Protein AF-G0ES45-F1 (afdb_monomer)

Mean predicted aligned error: 5.71 Å

Foldseek 3Di:
DQQVVVCVVQVVVPHRDDDDVVVVVQCLDPVNVVVVVVVQVVQFDPPAWFLQAPFLPGGTAQKTWGWDADPVRDTDIDIGGKEFEEALQLADDPVQFDPVAPCSVVLNVLSVVCVVVVLPRALSRHGLSRGRGRHYPYHYFNHHPQQCVCPDVNDTRGPRNVVVVVVVVVVCVVVVD

InterPro domains:
  IPR029058 Alpha/Beta hydrolase fold [G3DSA:3.40.50.1820] (1-176)

Organism: Cupriavidus necator (strain ATCC 43291 / DSM 13513 / CCUG 52238 / LMG 8453 / N-1) (NCBI:txid1042878)

Structure (mmCIF, N/CA/C/O backbone):
data_AF-G0ES45-F1
#
_entry.id   AF-G0ES45-F1
#
loop_
_atom_site.group_PDB
_atom_site.id
_atom_site.type_symbol
_atom_site.label_atom_id
_atom_site.label_alt_id
_atom_site.label_comp_id
_atom_site.label_asym_id
_atom_site.label_entity_id
_atom_site.label_seq_id
_atom_site.pdbx_PDB_ins_code
_atom_site.Cartn_x
_atom_site.Cartn_y
_atom_site.Cartn_z
_atom_site.occupancy
_atom_site.B_iso_or_equiv
_atom_site.auth_seq_id
_atom_site.auth_comp_id
_atom_site.auth_asym_id
_atom_site.auth_atom_id
_atom_site.pdbx_PDB_model_num
ATOM 1 N N . MET A 1 1 ? -13.451 11.865 -22.306 1.00 47.34 1 MET A N 1
ATOM 2 C CA . MET A 1 1 ? -12.156 11.332 -22.802 1.00 47.34 1 MET A CA 1
ATOM 3 C C . MET A 1 1 ? -11.375 10.593 -21.712 1.00 47.34 1 MET A C 1
ATOM 5 O O . MET A 1 1 ? -10.577 9.743 -22.063 1.00 47.34 1 MET A O 1
ATOM 9 N N . LEU A 1 2 ? -11.601 10.857 -20.416 1.00 48.91 2 LEU A N 1
ATOM 10 C CA . LEU A 1 2 ? -10.988 10.082 -19.321 1.00 48.91 2 LEU A CA 1
ATOM 11 C C . LEU A 1 2 ? -11.707 8.746 -19.035 1.00 48.91 2 LEU A C 1
ATOM 13 O O . LEU A 1 2 ? -11.083 7.804 -18.565 1.00 48.91 2 LEU A O 1
ATOM 17 N N . ASP A 1 3 ? -12.984 8.636 -19.398 1.00 54.28 3 ASP A N 1
ATOM 18 C CA . ASP A 1 3 ? -13.828 7.466 -19.102 1.00 54.28 3 ASP A CA 1
ATOM 19 C C . ASP A 1 3 ? -13.640 6.290 -20.080 1.00 54.28 3 ASP A C 1
ATOM 21 O O . ASP A 1 3 ? -14.166 5.198 -19.882 1.00 54.28 3 ASP A O 1
ATOM 25 N N . THR A 1 4 ? -12.880 6.485 -21.162 1.00 54.91 4 THR A N 1
ATOM 26 C CA . THR A 1 4 ? -12.757 5.497 -22.246 1.00 54.91 4 THR A CA 1
ATOM 27 C C . THR A 1 4 ? -11.874 4.303 -21.885 1.00 54.91 4 THR A C 1
ATOM 29 O O . THR A 1 4 ? -12.080 3.225 -22.427 1.00 54.91 4 THR A O 1
ATOM 32 N N . VAL A 1 5 ? -10.909 4.450 -20.969 1.00 57.31 5 VAL A N 1
ATOM 33 C CA . VAL A 1 5 ? -9.980 3.3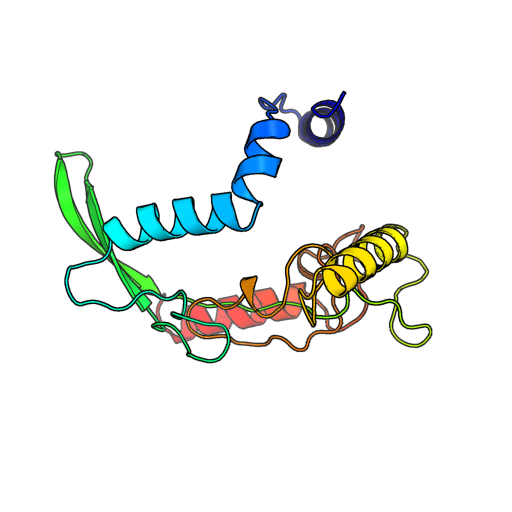56 -20.614 1.00 57.31 5 VAL A CA 1
ATOM 34 C C . VAL A 1 5 ? -10.673 2.279 -19.773 1.00 57.31 5 VAL A C 1
ATOM 36 O O . VAL A 1 5 ? -10.551 1.093 -20.075 1.00 57.31 5 VAL A O 1
ATOM 39 N N . GLY A 1 6 ? -11.456 2.675 -18.764 1.00 52.25 6 GLY A N 1
ATOM 40 C CA . GLY A 1 6 ? -12.237 1.727 -17.964 1.00 52.25 6 GLY A CA 1
ATOM 41 C C . GLY A 1 6 ? -13.364 1.063 -18.760 1.00 52.25 6 GLY A C 1
ATOM 42 O O . GLY A 1 6 ? -13.662 -0.110 -18.543 1.00 52.25 6 GLY A O 1
ATOM 43 N N . TRP A 1 7 ? -13.901 1.758 -19.768 1.00 60.25 7 TRP A N 1
ATOM 44 C CA . TRP A 1 7 ? -14.859 1.196 -20.721 1.00 60.25 7 TRP A CA 1
ATOM 45 C C . TRP A 1 7 ? -14.278 0.026 -21.538 1.00 60.25 7 TRP A C 1
ATOM 47 O O . TRP A 1 7 ? -14.939 -1.002 -21.673 1.00 60.25 7 TRP A O 1
ATOM 57 N N . PHE A 1 8 ? -13.031 0.120 -22.023 1.00 60.12 8 PHE A N 1
ATOM 58 C CA . PHE A 1 8 ? -12.389 -0.984 -22.759 1.00 60.12 8 PHE A CA 1
ATOM 59 C C . PHE A 1 8 ? -12.147 -2.223 -21.885 1.00 60.12 8 PHE A C 1
ATOM 61 O O . PHE A 1 8 ? -12.368 -3.344 -22.344 1.00 60.12 8 PHE A O 1
ATOM 68 N N . ASN A 1 9 ? -11.740 -2.039 -20.625 1.00 57.03 9 ASN A N 1
ATOM 69 C CA . ASN A 1 9 ? -11.575 -3.151 -19.684 1.00 57.03 9 ASN A CA 1
ATOM 70 C C . ASN A 1 9 ? -12.935 -3.791 -19.329 1.00 57.03 9 ASN A C 1
ATOM 72 O O . ASN A 1 9 ? -13.078 -5.014 -19.349 1.00 57.03 9 ASN A O 1
ATOM 76 N N . GLY A 1 10 ? -13.963 -2.967 -19.103 1.00 59.69 10 GLY A N 1
ATOM 77 C CA . GLY A 1 10 ? -15.331 -3.428 -18.862 1.00 59.69 10 GLY A CA 1
ATOM 78 C C . GLY A 1 10 ? -15.895 -4.257 -20.020 1.00 59.69 10 GLY A C 1
ATOM 79 O O . GLY A 1 10 ? -16.392 -5.361 -19.801 1.00 59.69 10 GLY A O 1
ATOM 80 N N . ILE A 1 11 ? -15.744 -3.794 -21.265 1.00 61.44 11 ILE A N 1
ATOM 81 C CA . ILE A 1 11 ? -16.189 -4.541 -22.453 1.00 61.44 11 ILE A CA 1
ATOM 82 C C . ILE A 1 11 ? -15.436 -5.858 -22.622 1.00 61.44 11 ILE A C 1
ATOM 84 O O . ILE A 1 11 ? -16.064 -6.864 -22.948 1.00 61.44 11 ILE A O 1
ATOM 88 N N . GLY A 1 12 ? -14.128 -5.883 -22.348 1.00 62.19 12 GLY A N 1
ATOM 89 C CA . GLY A 1 12 ? -13.347 -7.123 -22.345 1.00 62.19 12 GLY A CA 1
ATOM 90 C C . GLY A 1 12 ? -13.888 -8.180 -21.372 1.00 62.19 12 GLY A C 1
ATOM 91 O O . GLY A 1 12 ? -13.755 -9.372 -21.633 1.00 62.19 12 GLY A O 1
ATOM 92 N N . ASN A 1 13 ? -14.562 -7.746 -20.302 1.00 59.59 13 ASN A N 1
ATOM 93 C CA . ASN A 1 13 ? -15.202 -8.596 -19.295 1.00 59.59 13 ASN A CA 1
ATOM 94 C C . ASN A 1 13 ? -16.741 -8.659 -19.424 1.00 59.59 13 ASN A C 1
ATOM 96 O O . ASN A 1 13 ? -17.418 -9.167 -18.532 1.00 59.59 13 ASN A O 1
ATOM 100 N N . GLY A 1 14 ? -17.313 -8.149 -20.523 1.00 59.94 14 GLY A N 1
ATOM 101 C CA . GLY A 1 14 ? -18.750 -8.212 -20.807 1.00 59.94 14 GLY A CA 1
ATOM 102 C C . GLY A 1 14 ? -19.638 -7.286 -19.965 1.00 59.94 14 GLY A C 1
ATOM 103 O O . GLY A 1 14 ? -20.849 -7.500 -19.919 1.00 59.94 14 GLY A O 1
ATOM 104 N N . GLN A 1 15 ? -19.082 -6.265 -19.303 1.00 68.56 15 GLN A N 1
ATOM 105 C CA . GLN A 1 15 ? -19.841 -5.318 -18.479 1.00 68.56 15 GLN A CA 1
ATOM 106 C C . GLN A 1 15 ? -19.560 -3.860 -18.858 1.00 68.56 15 GLN A C 1
ATOM 108 O O . GLN A 1 15 ? -18.423 -3.401 -18.846 1.00 68.56 15 GLN A O 1
ATOM 113 N N . ALA A 1 16 ? -20.616 -3.095 -19.144 1.00 66.19 16 ALA A N 1
ATOM 114 C CA . ALA A 1 16 ? -20.532 -1.640 -19.216 1.00 66.19 16 ALA A CA 1
ATOM 115 C C . ALA A 1 16 ? -20.713 -1.077 -17.800 1.00 66.19 16 ALA A C 1
ATOM 117 O O . ALA A 1 16 ? -21.828 -1.039 -17.285 1.00 66.19 16 ALA A O 1
ATOM 118 N N . LEU A 1 17 ? -19.606 -0.709 -17.157 1.00 70.44 17 LEU A N 1
ATOM 119 C CA . LEU A 1 17 ? -19.603 -0.131 -15.813 1.00 70.44 17 LEU A CA 1
ATOM 120 C C . LEU A 1 17 ? -19.583 1.393 -15.898 1.00 70.44 17 LEU A C 1
ATOM 122 O O . LEU A 1 17 ? -18.840 1.941 -16.716 1.00 70.44 17 LEU A O 1
ATOM 126 N N . ASP A 1 18 ? -20.329 2.063 -15.021 1.00 78.31 18 ASP A N 1
ATOM 127 C CA . ASP A 1 18 ? -20.255 3.518 -14.873 1.00 78.31 18 ASP A CA 1
ATOM 128 C C . ASP A 1 18 ? -18.810 3.942 -14.580 1.00 78.31 18 ASP A C 1
ATOM 130 O O . ASP A 1 18 ? -18.132 3.371 -13.723 1.00 78.31 18 ASP A O 1
ATOM 134 N N . GLN A 1 19 ? -18.326 4.928 -15.332 1.00 78.75 19 GLN A N 1
ATOM 135 C CA . GLN A 1 19 ? -16.979 5.472 -15.204 1.00 78.75 19 GLN A CA 1
ATOM 136 C C . GLN A 1 19 ? -17.074 6.929 -14.753 1.00 78.75 19 GLN A C 1
ATOM 138 O O . GLN A 1 19 ? -17.717 7.740 -15.415 1.00 78.75 19 GLN A O 1
ATOM 143 N N . ASP A 1 20 ? -16.416 7.249 -13.639 1.00 82.94 20 ASP A N 1
ATOM 144 C CA . ASP A 1 20 ? -16.219 8.622 -13.169 1.00 82.94 20 ASP A CA 1
ATOM 145 C C . ASP A 1 20 ? -14.748 8.815 -12.792 1.00 82.94 20 ASP A C 1
ATOM 147 O O . ASP A 1 20 ? -14.336 8.743 -11.629 1.00 82.94 20 ASP A O 1
ATOM 151 N N . ALA A 1 21 ? -13.926 9.038 -13.817 1.00 78.75 21 ALA A N 1
ATOM 152 C CA . ALA A 1 21 ? -12.492 9.199 -13.630 1.00 78.75 21 ALA A CA 1
ATOM 153 C C . ALA A 1 21 ? -12.138 10.423 -12.765 1.00 78.75 21 ALA A C 1
ATOM 155 O O . ALA A 1 21 ? -11.110 10.423 -12.086 1.00 78.75 21 ALA A O 1
ATOM 156 N N . LEU A 1 22 ? -12.976 11.467 -12.755 1.00 80.25 22 LEU A N 1
ATOM 157 C CA . LEU A 1 22 ? -12.742 12.657 -11.934 1.00 80.25 22 LEU A CA 1
ATOM 158 C C . LEU A 1 22 ? -12.954 12.354 -10.451 1.00 80.25 22 LEU A C 1
ATOM 160 O O . LEU A 1 22 ? -12.135 12.768 -9.625 1.00 80.25 22 LEU A O 1
ATOM 164 N N . ALA A 1 23 ? -14.004 11.605 -10.108 1.00 81.56 23 ALA A N 1
ATOM 165 C CA . ALA A 1 23 ? -14.201 11.126 -8.747 1.00 81.56 23 ALA A CA 1
ATOM 166 C C . ALA A 1 23 ? -13.046 10.217 -8.305 1.00 81.56 23 ALA A C 1
ATOM 168 O O . ALA A 1 23 ? -12.490 10.438 -7.226 1.00 81.56 23 ALA A O 1
ATOM 169 N N . SER A 1 24 ? -12.621 9.269 -9.150 1.00 83.62 24 SER A N 1
ATOM 170 C CA . SER A 1 24 ? -11.482 8.385 -8.861 1.00 83.62 24 SER A CA 1
ATOM 171 C C . SER A 1 24 ? -10.181 9.158 -8.628 1.00 83.62 24 SER A C 1
ATOM 173 O O . SER A 1 24 ? -9.471 8.903 -7.659 1.00 83.62 24 SER A O 1
ATOM 175 N N . LEU A 1 25 ? -9.875 10.159 -9.456 1.00 86.00 25 LEU A N 1
ATOM 176 C CA . LEU A 1 25 ? -8.682 10.985 -9.257 1.00 86.00 25 LEU A CA 1
ATOM 177 C C . LEU A 1 25 ? -8.778 11.832 -7.984 1.00 86.00 25 LEU A C 1
ATOM 179 O O . LEU A 1 25 ? -7.785 11.989 -7.274 1.00 86.00 25 LEU A O 1
ATOM 183 N N . LYS A 1 26 ? -9.967 12.352 -7.655 1.00 89.62 26 LYS A N 1
ATOM 184 C CA . LYS A 1 26 ? -10.176 13.163 -6.449 1.00 89.62 26 LYS A CA 1
ATOM 185 C C . LYS A 1 26 ? -9.901 12.368 -5.173 1.00 89.62 26 LYS A C 1
ATOM 187 O O . LYS A 1 26 ? -9.204 12.883 -4.294 1.00 89.62 26 LYS A O 1
ATOM 192 N N . ILE A 1 27 ? -10.419 11.141 -5.069 1.00 90.38 27 ILE A N 1
ATOM 193 C CA . ILE A 1 27 ? -10.243 10.308 -3.867 1.00 90.38 27 ILE A CA 1
ATOM 194 C C . ILE A 1 27 ? -8.78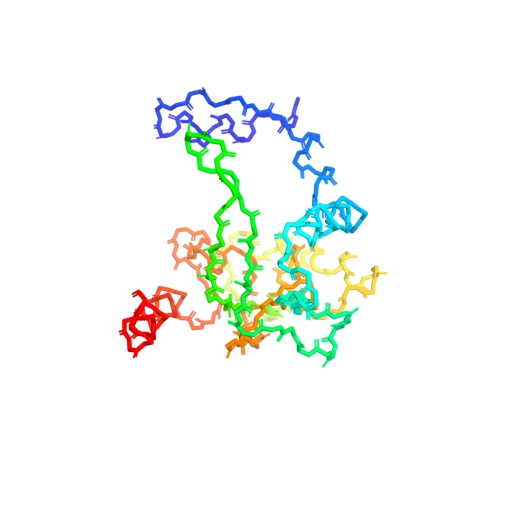6 9.872 -3.663 1.00 90.38 27 ILE A C 1
ATOM 196 O O . ILE A 1 27 ? -8.373 9.689 -2.523 1.00 90.38 27 ILE A O 1
ATOM 200 N N . LEU A 1 28 ? -7.998 9.776 -4.740 1.00 94.06 28 LEU A N 1
ATOM 201 C CA . LEU A 1 28 ? -6.582 9.395 -4.688 1.00 94.06 28 LEU A CA 1
ATOM 202 C C . LEU A 1 28 ? -5.632 10.567 -4.387 1.00 94.06 28 LEU A C 1
ATOM 204 O O . LEU A 1 28 ? -4.447 10.354 -4.144 1.00 94.06 28 LEU A O 1
ATOM 208 N N . THR A 1 29 ? -6.116 11.813 -4.363 1.00 95.19 29 THR A N 1
ATOM 209 C CA . THR A 1 29 ? -5.293 12.934 -3.881 1.00 95.19 29 THR A CA 1
ATOM 210 C C . THR A 1 29 ? -4.992 12.789 -2.388 1.00 95.19 29 THR A C 1
ATOM 212 O O . THR A 1 29 ? -5.821 12.287 -1.634 1.00 95.19 29 THR A O 1
ATOM 215 N N . THR A 1 30 ? -3.866 13.332 -1.909 1.00 94.62 30 THR A N 1
ATOM 216 C CA . THR A 1 30 ? -3.536 13.333 -0.467 1.00 94.62 30 THR A CA 1
ATOM 217 C C . THR A 1 30 ? -4.657 13.927 0.391 1.00 94.62 30 THR A C 1
ATOM 219 O O . THR A 1 30 ? -4.948 13.422 1.472 1.00 94.62 30 THR A O 1
ATOM 222 N N . ARG A 1 31 ? -5.328 14.979 -0.101 1.00 96.00 31 ARG A N 1
ATOM 223 C CA . ARG A 1 31 ? -6.481 15.584 0.580 1.00 96.00 31 ARG A CA 1
ATOM 224 C C . ARG A 1 31 ? -7.684 14.639 0.598 1.00 96.00 31 ARG A C 1
ATOM 226 O O . ARG A 1 31 ? -8.269 14.449 1.657 1.00 96.00 31 ARG A O 1
ATOM 233 N N . GLY A 1 32 ? -8.028 14.042 -0.544 1.00 96.25 32 GLY A N 1
ATOM 234 C CA . GLY A 1 32 ? -9.136 13.090 -0.652 1.00 96.25 32 GLY A CA 1
ATOM 235 C C . GLY A 1 32 ? -8.934 11.859 0.233 1.00 96.25 32 GLY A C 1
ATOM 236 O O . GLY A 1 32 ? -9.838 11.483 0.977 1.00 96.25 32 GLY A O 1
ATOM 237 N N . ALA A 1 33 ? -7.723 11.301 0.242 1.00 96.06 33 ALA A N 1
ATOM 238 C CA . ALA A 1 33 ? -7.354 10.202 1.125 1.00 96.06 33 ALA A CA 1
ATOM 239 C C . ALA A 1 33 ? -7.453 10.604 2.607 1.00 96.06 33 ALA A C 1
ATOM 241 O O . ALA A 1 33 ? -8.015 9.859 3.404 1.00 96.06 33 ALA A O 1
ATOM 242 N N . ALA A 1 34 ? -6.989 11.800 2.991 1.00 95.88 34 ALA A N 1
ATOM 243 C CA . ALA A 1 34 ? -7.118 12.293 4.365 1.00 95.88 34 ALA A CA 1
ATOM 244 C C . ALA A 1 34 ? -8.587 12.463 4.800 1.00 95.88 34 ALA A C 1
ATOM 246 O O . ALA A 1 34 ? -8.951 12.075 5.912 1.00 95.88 34 ALA A O 1
ATOM 247 N N . GLU A 1 35 ? -9.447 12.990 3.923 1.00 96.69 35 GLU A N 1
ATOM 248 C CA . GLU A 1 35 ? -10.891 13.094 4.166 1.00 96.69 35 GLU A CA 1
ATOM 249 C C . GLU A 1 35 ? -11.536 11.709 4.337 1.00 96.69 35 GLU A C 1
ATOM 251 O O . GLU A 1 35 ? -12.333 11.503 5.256 1.00 96.69 35 GLU A O 1
ATOM 256 N N . GLN A 1 36 ? -11.164 10.740 3.496 1.00 95.25 36 GLN A N 1
ATOM 257 C CA . GLN A 1 36 ? -11.639 9.361 3.605 1.00 95.25 36 GLN A CA 1
ATOM 258 C C . GLN A 1 36 ? -11.156 8.697 4.902 1.00 95.25 36 GLN A C 1
ATOM 260 O O . GLN A 1 36 ? -11.946 8.059 5.598 1.00 95.25 36 GLN A O 1
ATOM 265 N N . ASN A 1 37 ? -9.895 8.903 5.280 1.00 95.50 37 ASN A N 1
ATOM 266 C CA . ASN A 1 37 ? -9.327 8.390 6.526 1.00 95.50 37 ASN A CA 1
ATOM 267 C C . ASN A 1 37 ? -10.044 8.967 7.750 1.00 95.50 37 ASN A C 1
ATOM 269 O O . ASN A 1 37 ? -10.320 8.232 8.694 1.00 95.50 37 ASN A O 1
ATOM 273 N N . ALA A 1 38 ? -10.411 10.252 7.733 1.00 95.56 38 ALA A N 1
ATOM 274 C CA . ALA A 1 38 ? -11.202 10.859 8.802 1.00 95.56 38 ALA A CA 1
ATOM 275 C C . ALA A 1 38 ? -12.597 10.218 8.921 1.00 95.56 38 ALA A C 1
ATOM 277 O O . ALA A 1 38 ? -13.037 9.907 10.029 1.00 95.56 38 ALA A O 1
ATOM 278 N N . ARG A 1 39 ? -13.269 9.956 7.789 1.00 94.56 39 ARG A N 1
ATOM 279 C CA . ARG A 1 39 ? -14.568 9.256 7.764 1.00 94.56 39 ARG A CA 1
ATOM 280 C C . ARG A 1 39 ? -14.460 7.837 8.308 1.00 94.56 39 ARG A C 1
ATOM 282 O O . ARG A 1 39 ? -15.289 7.438 9.116 1.00 94.56 39 ARG A O 1
ATOM 289 N N . LEU A 1 40 ? -13.433 7.094 7.897 1.00 93.31 40 LEU A N 1
ATOM 290 C CA . LEU A 1 40 ? -13.179 5.750 8.406 1.00 93.31 40 LEU A CA 1
ATOM 291 C C . LEU A 1 40 ? -12.835 5.792 9.898 1.00 93.31 40 LEU A C 1
ATOM 293 O O . LEU A 1 40 ? -13.374 5.007 10.666 1.00 93.31 40 LEU A O 1
ATOM 297 N N . ASN A 1 41 ? -11.991 6.710 10.360 1.00 94.81 41 ASN A N 1
ATOM 298 C CA . ASN A 1 41 ? -11.651 6.803 11.782 1.00 94.81 41 ASN A CA 1
ATOM 299 C C . ASN A 1 41 ? -12.865 7.142 12.661 1.00 94.81 41 ASN A C 1
ATOM 301 O O . ASN A 1 41 ? -12.929 6.678 13.795 1.00 94.81 41 ASN A O 1
ATOM 305 N N . ALA A 1 42 ? -13.859 7.865 12.137 1.00 94.56 42 ALA A N 1
ATOM 306 C CA . ALA A 1 42 ? -15.115 8.115 12.845 1.00 94.56 42 ALA A CA 1
ATOM 307 C C . ALA A 1 42 ? -15.943 6.840 13.100 1.00 94.56 42 ALA A C 1
ATOM 309 O O . ALA A 1 42 ? -16.829 6.858 13.951 1.00 94.56 42 ALA A O 1
ATOM 310 N N . THR A 1 43 ? -15.663 5.735 12.397 1.00 94.94 43 THR A N 1
ATOM 311 C CA . THR A 1 43 ? -16.314 4.440 12.641 1.00 94.94 43 THR A CA 1
ATOM 312 C C . THR A 1 43 ? -15.561 3.578 13.651 1.00 94.94 43 THR A C 1
ATOM 314 O O . THR A 1 43 ? -16.003 2.464 13.915 1.00 94.94 43 THR A O 1
ATOM 317 N N . LEU A 1 44 ? -14.401 3.998 14.163 1.00 96.62 44 LEU A N 1
ATOM 318 C CA . LEU A 1 44 ? -13.667 3.220 15.163 1.00 96.62 44 LEU A CA 1
ATOM 319 C C . LEU A 1 44 ? -14.425 3.216 16.493 1.00 96.62 44 LEU A C 1
ATOM 321 O O . LEU A 1 44 ? -15.047 4.208 16.873 1.00 96.62 44 LEU A O 1
ATOM 325 N N . VAL A 1 45 ? -14.334 2.111 17.234 1.00 96.50 45 VAL A N 1
ATOM 326 C CA . VAL A 1 45 ? -14.790 2.077 18.627 1.00 96.50 45 VAL A CA 1
ATOM 327 C C . VAL A 1 45 ? -14.042 3.171 19.405 1.00 96.50 45 VAL A C 1
ATOM 329 O O . VAL A 1 45 ? -12.809 3.240 19.308 1.00 96.50 45 VAL A O 1
ATOM 332 N N . PRO A 1 46 ? -14.739 4.024 20.180 1.00 94.50 46 PRO A N 1
ATOM 333 C CA . PRO A 1 46 ? -14.100 5.107 20.918 1.00 94.50 46 PRO A CA 1
ATOM 334 C C . PRO A 1 46 ? -12.930 4.625 21.786 1.00 94.50 46 PRO A C 1
ATOM 336 O O . PRO A 1 46 ? -13.050 3.652 22.527 1.00 94.50 46 PRO A O 1
ATOM 339 N N . GLY A 1 47 ? -11.788 5.309 21.688 1.00 92.81 47 GLY A N 1
ATOM 340 C CA . GLY A 1 47 ? -10.567 4.970 22.429 1.00 92.81 47 GLY A CA 1
ATOM 341 C C . GLY A 1 47 ? -9.687 3.891 21.785 1.00 92.81 47 GLY A C 1
ATOM 342 O O . GLY A 1 47 ? -8.594 3.631 22.288 1.00 92.81 47 GLY A O 1
ATOM 343 N N . THR A 1 48 ? -10.109 3.290 20.668 1.00 94.88 48 THR A N 1
ATOM 344 C CA . THR A 1 48 ? -9.267 2.356 19.903 1.00 94.88 48 THR A CA 1
ATOM 345 C C . THR A 1 48 ? -8.377 3.085 18.895 1.00 94.88 48 THR A C 1
ATOM 347 O O . THR A 1 48 ? -8.648 4.217 18.491 1.00 94.88 48 THR A O 1
ATOM 350 N N . LYS A 1 49 ? -7.261 2.451 18.522 1.00 94.00 49 LYS A N 1
ATOM 351 C CA . LYS A 1 49 ? -6.293 3.001 17.566 1.00 94.00 49 LYS A CA 1
ATOM 352 C C . LYS A 1 49 ? -6.650 2.587 16.137 1.00 94.00 49 LYS A C 1
ATOM 354 O O . LYS A 1 49 ? -7.099 1.466 15.916 1.00 94.00 49 LYS A O 1
ATOM 359 N N . SER A 1 50 ? -6.379 3.475 15.182 1.00 96.50 50 SER A N 1
ATOM 360 C CA . SER A 1 50 ? -6.448 3.173 13.748 1.00 96.50 50 SER A CA 1
ATOM 361 C C . SER A 1 50 ? -5.293 2.263 13.326 1.00 96.50 50 SER A C 1
ATOM 363 O O . SER A 1 50 ? -4.193 2.346 13.882 1.00 96.50 50 SER A O 1
ATOM 365 N N . ALA A 1 51 ? -5.528 1.413 12.330 1.00 97.56 51 ALA A N 1
ATOM 366 C CA . ALA A 1 51 ? -4.480 0.672 11.637 1.00 97.56 51 ALA A CA 1
ATOM 367 C C . ALA A 1 51 ? -3.662 1.572 10.706 1.00 97.56 51 ALA A C 1
ATOM 369 O O . ALA A 1 51 ? -2.521 1.241 10.384 1.00 97.56 51 ALA A O 1
ATOM 370 N N . LEU A 1 52 ? -4.186 2.740 10.333 1.00 96.56 52 LEU A N 1
ATOM 371 C CA . LEU A 1 52 ? -3.365 3.797 9.766 1.00 96.56 52 LEU A CA 1
ATOM 372 C C . LEU A 1 52 ? -2.593 4.486 10.898 1.00 96.56 52 LEU A C 1
ATOM 374 O O . LEU A 1 52 ? -3.187 5.037 11.828 1.00 96.56 52 LEU A O 1
ATOM 378 N N . GLY A 1 53 ? -1.264 4.439 10.821 1.00 95.19 53 GLY A N 1
ATOM 379 C CA . GLY A 1 53 ? -0.397 5.155 11.752 1.00 95.19 53 GLY A CA 1
ATOM 380 C C . GLY A 1 53 ? -0.642 6.671 11.715 1.00 95.19 53 GLY A C 1
ATOM 381 O O . GLY A 1 53 ? -1.073 7.199 10.689 1.00 95.19 53 GLY A O 1
ATOM 382 N N . PRO A 1 54 ? -0.370 7.401 12.811 1.00 93.94 54 PRO A N 1
ATOM 383 C CA . PRO A 1 54 ? -0.506 8.860 12.831 1.00 93.94 54 PRO A CA 1
ATOM 384 C C . PRO A 1 54 ? 0.502 9.564 11.910 1.00 93.94 54 PRO A C 1
ATOM 386 O O . PRO A 1 54 ? 0.302 10.718 11.540 1.00 93.94 54 PRO A O 1
ATOM 389 N N . ASP A 1 55 ? 1.583 8.874 11.551 1.00 94.81 55 ASP A N 1
ATOM 390 C CA . ASP A 1 55 ? 2.628 9.344 10.660 1.00 94.81 55 ASP A CA 1
ATOM 391 C C . ASP A 1 55 ? 3.321 8.151 9.975 1.00 94.81 55 ASP A C 1
ATOM 393 O O . ASP A 1 55 ? 2.974 6.989 10.185 1.00 94.81 55 ASP A O 1
ATOM 397 N N . CYS A 1 56 ? 4.325 8.450 9.153 1.00 95.00 56 CYS A N 1
ATOM 398 C CA . CYS A 1 56 ? 5.056 7.464 8.363 1.00 95.00 56 CYS A CA 1
ATOM 399 C C . CYS A 1 56 ? 5.856 6.435 9.174 1.00 95.00 56 CYS A C 1
ATOM 401 O O . CYS A 1 56 ? 6.161 5.344 8.686 1.00 95.00 56 CYS A O 1
ATOM 403 N N . ASN A 1 57 ? 6.295 6.823 10.365 1.00 95.50 57 ASN A N 1
ATOM 404 C CA . ASN A 1 57 ? 7.273 6.112 11.180 1.00 95.50 57 ASN A CA 1
ATOM 405 C C . ASN A 1 57 ? 6.610 5.391 12.356 1.00 95.50 57 ASN A C 1
ATOM 407 O O . ASN A 1 57 ? 7.165 4.428 12.884 1.00 95.50 57 ASN A O 1
ATOM 411 N N . THR A 1 58 ? 5.414 5.824 12.738 1.00 95.69 58 THR A N 1
ATOM 412 C CA . THR A 1 58 ? 4.632 5.239 13.816 1.00 95.69 58 THR A CA 1
ATOM 413 C C . THR A 1 58 ? 3.698 4.167 13.263 1.00 95.69 58 THR A C 1
ATOM 415 O O . THR A 1 58 ? 2.795 4.451 12.480 1.00 95.69 58 THR A O 1
ATOM 418 N N . ALA A 1 59 ? 3.886 2.919 13.692 1.00 94.75 59 ALA A N 1
ATOM 419 C CA . ALA A 1 59 ? 3.008 1.820 13.304 1.00 94.75 59 ALA A CA 1
ATOM 420 C C . ALA A 1 59 ? 1.563 2.043 13.790 1.00 94.75 59 ALA A C 1
ATOM 422 O O . ALA A 1 59 ? 1.331 2.497 14.915 1.00 94.75 59 ALA A O 1
ATOM 423 N N . GLY A 1 60 ? 0.594 1.686 12.946 1.00 96.25 60 GLY A N 1
ATOM 424 C CA . GLY A 1 60 ? -0.811 1.623 13.335 1.00 96.25 60 GLY A CA 1
ATOM 425 C C . GLY A 1 60 ? -1.153 0.350 14.115 1.00 96.25 60 GLY A C 1
ATOM 426 O O . GLY A 1 60 ? -0.315 -0.522 14.353 1.00 96.25 60 GLY A O 1
ATOM 427 N N . ALA A 1 61 ? -2.410 0.238 14.531 1.00 97.38 61 ALA A N 1
ATOM 428 C CA . ALA A 1 61 ? -2.938 -0.960 15.170 1.00 97.38 61 ALA A CA 1
ATOM 429 C C . ALA A 1 61 ? -2.955 -2.156 14.206 1.00 97.38 61 ALA A C 1
ATOM 431 O O . ALA A 1 61 ? -3.395 -2.041 13.071 1.00 97.38 61 ALA A O 1
ATOM 432 N N . VAL A 1 62 ? -2.554 -3.341 14.671 1.00 97.00 62 VAL A N 1
ATOM 433 C CA . VAL A 1 62 ? -2.600 -4.581 13.864 1.00 97.00 62 VAL A CA 1
ATOM 434 C C . VAL A 1 62 ? -4.024 -5.107 13.628 1.00 97.00 62 VAL A C 1
ATOM 436 O O . VAL A 1 62 ? -4.225 -6.033 12.848 1.00 97.00 62 VAL A O 1
ATOM 439 N N . SER A 1 63 ? -5.010 -4.526 14.306 1.00 96.38 63 SER A N 1
ATOM 440 C CA . SER A 1 63 ? -6.432 -4.786 14.121 1.00 96.38 63 SER A CA 1
ATOM 441 C C . SER A 1 63 ? -7.236 -3.552 14.509 1.00 96.38 63 SER A C 1
ATOM 443 O O . SER A 1 63 ? -6.859 -2.849 15.448 1.00 96.38 63 SER A O 1
ATOM 445 N N . GLU A 1 64 ? -8.373 -3.336 13.865 1.00 96.56 64 GLU A N 1
ATOM 446 C CA . GLU A 1 64 ? -9.296 -2.249 14.180 1.00 96.56 64 GLU A CA 1
ATOM 447 C C . GLU A 1 64 ? -10.619 -2.810 14.681 1.00 96.56 64 GLU A C 1
ATOM 449 O O . GLU A 1 64 ? -11.113 -3.811 14.166 1.00 96.56 64 GLU A O 1
ATOM 454 N N . GLN A 1 65 ? -11.213 -2.139 15.663 1.00 96.12 65 GLN A N 1
ATOM 455 C CA . GLN A 1 65 ? -12.588 -2.397 16.068 1.00 96.12 65 GLN A CA 1
ATOM 456 C C . GLN A 1 65 ? -13.453 -1.277 15.515 1.00 96.12 65 GLN A C 1
ATOM 458 O O . GLN A 1 65 ? -13.247 -0.110 15.849 1.00 96.12 65 GLN A O 1
ATOM 463 N N . ARG A 1 66 ? -14.401 -1.621 14.649 1.00 95.19 66 ARG A N 1
ATOM 464 C CA . ARG A 1 66 ? -15.257 -0.659 13.956 1.00 95.19 66 ARG A CA 1
ATOM 465 C C . ARG A 1 66 ? -16.714 -0.894 14.306 1.00 95.19 66 ARG A C 1
ATOM 467 O O . ARG A 1 66 ? -17.163 -2.032 14.364 1.00 95.19 66 ARG A O 1
ATOM 474 N N . GLN A 1 67 ? -17.440 0.190 14.526 1.00 95.19 67 GLN A N 1
ATOM 475 C CA . GLN A 1 67 ? -18.875 0.183 14.743 1.00 95.19 67 GLN A CA 1
ATOM 476 C C . GLN A 1 67 ? -19.600 0.375 13.410 1.00 95.19 67 GLN A C 1
ATOM 478 O O . GLN A 1 67 ? -19.307 1.309 12.661 1.00 95.19 67 GLN A O 1
ATOM 483 N N . ALA A 1 68 ? -20.557 -0.501 13.125 1.00 92.62 68 ALA A N 1
ATOM 484 C CA . ALA A 1 68 ? -21.446 -0.420 11.971 1.00 92.62 68 ALA A CA 1
ATOM 485 C C . ALA A 1 68 ? -22.890 -0.677 12.412 1.00 92.62 68 ALA A C 1
ATOM 487 O O . ALA A 1 68 ? -23.130 -1.176 13.511 1.00 92.62 68 ALA A O 1
ATOM 488 N N . ARG A 1 69 ? -23.863 -0.316 11.571 1.00 94.00 69 ARG A N 1
ATOM 489 C CA . ARG A 1 69 ? -25.258 -0.717 11.781 1.00 94.00 69 ARG A CA 1
ATOM 490 C C . ARG A 1 69 ? -25.546 -1.978 10.983 1.00 94.00 69 ARG A C 1
ATOM 492 O O . ARG A 1 69 ? -25.228 -2.024 9.798 1.00 94.00 69 ARG A O 1
ATOM 499 N N . ASP A 1 70 ? -26.130 -2.975 11.633 1.00 92.62 70 ASP A N 1
ATOM 500 C CA . ASP A 1 70 ? -26.615 -4.177 10.957 1.00 92.62 70 ASP A CA 1
ATOM 501 C C . ASP A 1 70 ? -27.898 -3.895 10.146 1.00 92.62 70 ASP A C 1
ATOM 503 O O . ASP A 1 70 ? -28.424 -2.777 10.133 1.00 92.62 70 ASP A O 1
ATOM 507 N N . ALA A 1 71 ? -28.428 -4.920 9.473 1.00 94.00 71 ALA A N 1
ATOM 508 C CA . ALA A 1 71 ? -29.664 -4.811 8.693 1.00 94.00 71 ALA A CA 1
ATOM 509 C C . ALA A 1 71 ? -30.902 -4.430 9.535 1.00 94.00 71 ALA A C 1
ATOM 511 O O . ALA A 1 71 ? -31.886 -3.944 8.983 1.00 94.00 71 ALA A O 1
ATOM 512 N N . ALA A 1 72 ? -30.859 -4.630 10.857 1.00 94.88 72 ALA A N 1
ATOM 513 C CA . ALA A 1 72 ? -31.910 -4.248 11.798 1.00 94.88 72 ALA A CA 1
ATOM 514 C C . ALA A 1 72 ? -31.677 -2.853 12.423 1.00 94.88 72 ALA A C 1
ATOM 516 O O . ALA A 1 72 ? -32.499 -2.382 13.208 1.00 94.88 72 ALA A O 1
ATOM 517 N N . GLY A 1 73 ? -30.581 -2.173 12.069 1.00 94.00 73 GLY A N 1
ATOM 518 C CA . GLY A 1 73 ? -30.216 -0.849 12.569 1.00 94.00 73 GLY A CA 1
ATOM 519 C C . GLY A 1 73 ? -29.469 -0.848 13.909 1.00 94.00 73 GLY A C 1
ATOM 520 O O . GLY A 1 73 ? -29.126 0.238 14.401 1.00 94.00 73 GLY A O 1
ATOM 521 N N . ASN A 1 74 ? -29.179 -2.017 14.489 1.00 95.62 74 ASN A N 1
ATOM 522 C CA . ASN A 1 74 ? -28.446 -2.128 15.748 1.00 95.62 74 ASN A CA 1
ATOM 523 C C . ASN A 1 74 ? -26.972 -1.802 15.539 1.00 95.62 74 ASN A C 1
ATOM 525 O O . ASN A 1 74 ? -26.386 -2.146 14.513 1.00 95.62 74 ASN A O 1
ATOM 529 N N . LEU A 1 75 ? -26.360 -1.158 16.533 1.00 93.94 75 LEU A N 1
ATOM 530 C CA . LEU A 1 75 ? -24.928 -0.900 16.511 1.00 93.94 75 LEU A CA 1
ATOM 531 C C . LEU A 1 75 ? -24.175 -2.190 16.855 1.00 93.94 75 LEU A C 1
ATOM 533 O O . LEU A 1 75 ? -24.327 -2.724 17.953 1.00 93.94 75 LEU A O 1
ATOM 537 N N . VAL A 1 76 ? -23.355 -2.661 15.924 1.00 95.62 76 VAL A N 1
ATOM 538 C CA . VAL A 1 76 ? -22.519 -3.854 16.064 1.00 95.62 76 VAL A CA 1
ATOM 539 C C . VAL A 1 76 ? -21.050 -3.481 15.922 1.00 95.62 76 VAL A C 1
ATOM 541 O O . VAL A 1 76 ? -20.698 -2.560 15.183 1.00 95.62 76 VAL A O 1
ATOM 544 N N . THR A 1 77 ? -20.189 -4.195 16.643 1.00 96.31 77 THR A N 1
ATOM 545 C CA . THR A 1 77 ? -18.737 -4.018 16.572 1.00 96.31 77 THR A CA 1
ATOM 546 C C . THR A 1 77 ? -18.122 -5.157 15.773 1.00 96.31 77 THR A C 1
ATOM 548 O O . THR A 1 77 ? -18.331 -6.326 16.092 1.00 96.31 77 THR A O 1
ATOM 551 N N . HIS A 1 78 ? -17.310 -4.811 14.780 1.00 93.69 78 HIS A N 1
ATOM 552 C CA . HIS A 1 78 ? -16.515 -5.744 13.995 1.00 93.69 78 HIS A CA 1
ATOM 553 C C . HIS A 1 78 ? -15.037 -5.545 14.295 1.00 93.69 78 HIS A C 1
ATOM 555 O O . HIS A 1 78 ? -14.540 -4.420 14.262 1.00 93.69 78 HIS A O 1
ATOM 561 N N . THR A 1 79 ? -14.332 -6.641 14.554 1.00 95.00 79 THR A N 1
ATOM 562 C CA . THR A 1 79 ? -12.871 -6.639 14.617 1.00 95.00 79 THR A CA 1
ATOM 563 C C . THR A 1 79 ? -12.335 -7.045 13.254 1.00 95.00 79 THR A C 1
ATOM 565 O O . THR A 1 79 ? -12.679 -8.114 12.756 1.00 95.00 79 THR A O 1
ATOM 568 N N . GLN A 1 80 ? -11.482 -6.214 12.667 1.00 93.94 80 GLN A N 1
ATOM 569 C CA . GLN A 1 80 ? -10.787 -6.508 11.419 1.00 93.94 80 GLN A CA 1
ATOM 570 C C . GLN A 1 80 ? -9.284 -6.542 11.667 1.00 93.94 80 GLN A C 1
ATOM 572 O O . GLN A 1 80 ? -8.723 -5.591 12.210 1.00 93.94 80 GLN A O 1
ATOM 577 N N . ALA A 1 81 ? -8.624 -7.634 11.292 1.00 97.00 81 ALA A N 1
ATOM 578 C CA . ALA A 1 81 ? -7.168 -7.663 11.255 1.00 97.00 81 ALA A CA 1
ATOM 579 C C . ALA A 1 81 ? -6.669 -6.811 10.081 1.00 97.00 81 ALA A C 1
ATOM 581 O O . ALA A 1 81 ? -7.295 -6.778 9.021 1.00 97.00 81 ALA A O 1
ATOM 582 N N . ALA A 1 82 ? -5.552 -6.119 10.280 1.00 97.25 82 ALA A N 1
ATOM 583 C CA . ALA A 1 82 ? -5.003 -5.189 9.309 1.00 97.25 82 ALA A CA 1
ATOM 584 C C . ALA A 1 82 ? -3.581 -5.594 8.918 1.00 97.25 82 ALA A C 1
ATOM 586 O O . ALA A 1 82 ? -2.711 -5.738 9.781 1.00 97.25 82 ALA A O 1
ATOM 587 N N . TYR A 1 83 ? -3.345 -5.755 7.618 1.00 98.06 83 TYR A N 1
ATOM 588 C CA . TYR A 1 83 ? -2.061 -6.130 7.030 1.00 98.06 83 TYR A CA 1
ATOM 589 C C . TYR A 1 83 ? -1.796 -5.266 5.804 1.00 98.06 83 TYR A C 1
ATOM 591 O O . TYR A 1 83 ? -2.725 -4.961 5.058 1.00 98.06 83 TYR A O 1
ATOM 599 N N . SER A 1 84 ? -0.532 -4.937 5.551 1.00 98.38 84 SER A N 1
ATOM 600 C CA . SER A 1 84 ? -0.149 -4.321 4.284 1.00 98.38 84 SER A CA 1
ATOM 601 C C . SER A 1 84 ? 1.225 -4.773 3.811 1.00 98.38 84 SER A C 1
ATOM 603 O O . SER A 1 84 ? 2.062 -5.238 4.590 1.00 98.38 84 SER A O 1
ATOM 605 N N . TRP A 1 85 ? 1.442 -4.662 2.508 1.00 98.44 85 TRP A N 1
ATOM 606 C CA . TRP A 1 85 ? 2.740 -4.761 1.860 1.00 98.44 85 TRP A CA 1
ATOM 607 C C . TRP A 1 85 ? 2.743 -3.857 0.631 1.00 98.44 85 TRP A C 1
ATOM 609 O O . TRP A 1 85 ? 1.682 -3.427 0.186 1.00 98.44 85 TRP A O 1
ATOM 619 N N . THR A 1 86 ? 3.925 -3.541 0.113 1.00 98.12 86 THR A N 1
ATOM 620 C CA . THR A 1 86 ? 4.071 -2.675 -1.062 1.00 98.12 86 THR A CA 1
ATOM 621 C C . THR A 1 86 ? 5.433 -2.865 -1.723 1.00 98.12 86 THR A C 1
ATOM 623 O O . THR A 1 86 ? 6.368 -3.407 -1.113 1.00 98.12 86 THR A O 1
ATOM 626 N N . GLY A 1 87 ? 5.544 -2.371 -2.948 1.00 97.81 87 GLY A N 1
ATOM 627 C CA . GLY A 1 87 ? 6.777 -2.146 -3.670 1.00 97.81 87 GLY A CA 1
ATOM 628 C C . GLY A 1 87 ? 7.386 -0.758 -3.463 1.00 97.81 87 GLY A C 1
ATOM 629 O O . GLY A 1 87 ? 6.756 0.206 -3.037 1.00 97.81 87 GLY A O 1
ATOM 630 N N . GLN A 1 88 ? 8.666 -0.668 -3.806 1.00 97.56 88 GLN A N 1
ATOM 631 C CA . GLN A 1 88 ? 9.419 0.577 -3.973 1.00 97.56 88 GLN A CA 1
ATOM 632 C C . GLN A 1 88 ? 10.222 0.570 -5.288 1.00 97.56 88 GLN A C 1
ATOM 634 O O . GLN A 1 88 ? 11.269 1.209 -5.405 1.00 97.56 88 GLN A O 1
ATOM 639 N N . GLY A 1 89 ? 9.773 -0.232 -6.255 1.00 96.25 89 GLY A N 1
ATOM 640 C CA . GLY A 1 89 ? 10.389 -0.441 -7.564 1.00 96.25 89 GLY A CA 1
ATOM 641 C C . GLY A 1 89 ? 9.813 0.441 -8.667 1.00 96.25 89 GLY A C 1
ATOM 642 O O . GLY A 1 89 ? 9.948 0.093 -9.838 1.00 96.25 89 GLY A O 1
ATOM 643 N N . GLY A 1 90 ? 9.176 1.564 -8.317 1.00 96.25 90 GLY A N 1
ATOM 644 C CA . GLY A 1 90 ? 8.791 2.592 -9.279 1.00 96.25 90 GLY A CA 1
ATOM 645 C C . GLY A 1 90 ? 10.009 3.143 -10.033 1.00 96.25 90 GLY A C 1
ATOM 646 O O . GLY A 1 90 ? 10.034 3.067 -11.262 1.00 96.25 90 GLY A O 1
ATOM 647 N N . PRO A 1 91 ? 11.056 3.651 -9.348 1.00 95.81 91 PRO A N 1
ATOM 648 C CA . PRO A 1 91 ? 12.247 4.184 -10.007 1.00 95.81 91 PRO A CA 1
ATOM 649 C C . PRO A 1 91 ? 12.967 3.149 -10.879 1.00 95.81 91 PRO A C 1
ATOM 651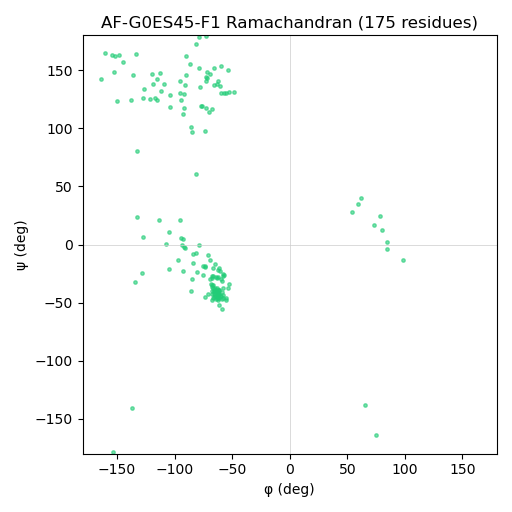 O O . PRO A 1 91 ? 13.290 2.049 -10.424 1.00 95.81 91 PRO A O 1
ATOM 654 N N . PHE A 1 92 ? 13.273 3.536 -12.118 1.00 94.25 92 PHE A N 1
ATOM 655 C CA . PHE A 1 92 ? 13.886 2.665 -13.121 1.00 94.25 92 PHE A CA 1
ATOM 656 C C . PHE A 1 92 ? 15.292 2.188 -12.722 1.00 94.25 92 PHE A C 1
ATOM 658 O O . PHE A 1 92 ? 16.128 2.975 -12.271 1.00 94.25 92 PHE A O 1
ATOM 665 N N . SER A 1 93 ? 15.592 0.912 -12.968 1.00 93.50 93 SER A N 1
ATOM 666 C CA . SER A 1 93 ? 16.924 0.329 -12.795 1.00 93.50 93 SER A CA 1
ATOM 667 C C . SER A 1 93 ? 17.273 -0.595 -13.953 1.00 93.50 93 SER A C 1
ATOM 669 O O . SER A 1 93 ? 16.612 -1.603 -14.165 1.00 93.50 93 SER A O 1
ATOM 671 N N . LEU A 1 94 ? 18.394 -0.343 -14.632 1.00 90.19 94 LEU A N 1
ATOM 672 C CA . LEU A 1 94 ? 18.866 -1.202 -15.728 1.00 90.19 94 LEU A CA 1
ATOM 673 C C . LEU A 1 94 ? 19.097 -2.669 -15.324 1.00 90.19 94 LEU A C 1
ATOM 675 O O . LEU A 1 94 ? 19.062 -3.541 -16.184 1.00 90.19 94 LEU A O 1
ATOM 679 N N . LEU A 1 95 ? 19.363 -2.942 -14.042 1.00 91.31 95 LEU A N 1
ATOM 680 C CA . LEU A 1 95 ? 19.685 -4.285 -13.546 1.00 91.31 95 LEU A CA 1
ATOM 681 C C . LEU A 1 95 ? 18.489 -5.026 -12.942 1.00 91.31 95 LEU A C 1
ATOM 683 O O . LEU A 1 95 ? 18.605 -6.217 -12.668 1.00 91.31 95 LEU A O 1
ATOM 687 N N . ARG A 1 96 ? 17.378 -4.331 -12.678 1.00 92.56 96 ARG A N 1
ATOM 688 C CA . ARG A 1 96 ? 16.214 -4.915 -11.993 1.00 92.56 96 ARG A CA 1
ATOM 689 C C . ARG A 1 96 ? 14.896 -4.695 -12.725 1.00 92.56 96 ARG A C 1
ATOM 691 O O . ARG A 1 96 ? 13.966 -5.464 -12.535 1.00 92.56 96 ARG A O 1
ATOM 698 N N . SER A 1 97 ? 14.799 -3.657 -13.548 1.00 93.75 97 SER A N 1
ATOM 699 C CA . SER A 1 97 ? 13.571 -3.349 -14.263 1.00 93.75 97 SER A CA 1
ATOM 700 C C . SER A 1 97 ? 13.304 -4.327 -15.397 1.00 93.75 97 SER A C 1
ATOM 702 O O . SER A 1 97 ? 14.206 -4.727 -16.134 1.00 93.75 97 SER A O 1
ATOM 704 N N . ASN A 1 98 ? 12.033 -4.682 -15.562 1.00 91.81 98 ASN A N 1
ATOM 705 C CA . ASN A 1 98 ? 11.589 -5.599 -16.594 1.00 91.81 98 ASN A CA 1
ATOM 706 C C . ASN A 1 98 ? 11.356 -4.820 -17.892 1.00 91.81 98 ASN A C 1
ATOM 708 O O . ASN A 1 98 ? 10.308 -4.214 -18.102 1.00 91.81 98 ASN A O 1
ATOM 712 N N . LEU A 1 99 ? 12.364 -4.828 -18.765 1.00 91.56 99 LEU A N 1
ATOM 713 C CA . LEU A 1 99 ? 12.353 -4.070 -20.022 1.00 91.56 99 LEU A CA 1
ATOM 714 C C . LEU A 1 99 ? 11.357 -4.605 -21.060 1.00 91.56 99 LEU A C 1
ATOM 716 O O . LEU A 1 99 ? 11.100 -3.928 -22.054 1.00 91.56 99 LEU A O 1
ATOM 720 N N . LEU A 1 100 ? 10.828 -5.815 -20.856 1.00 93.25 100 LEU A N 1
ATOM 721 C CA . LEU A 1 100 ? 9.809 -6.401 -21.726 1.00 93.25 100 LEU A CA 1
ATOM 722 C C . LEU A 1 100 ? 8.399 -5.938 -21.353 1.00 93.25 100 LEU A C 1
ATOM 724 O O . LEU A 1 100 ? 7.488 -6.090 -22.164 1.00 93.25 100 LEU A O 1
ATOM 728 N N . ASP A 1 101 ? 8.223 -5.369 -20.158 1.00 92.69 101 ASP A N 1
ATOM 729 C CA . ASP A 1 101 ? 6.951 -4.803 -19.739 1.00 92.69 101 ASP A CA 1
ATOM 730 C C . ASP A 1 101 ? 6.889 -3.301 -20.083 1.00 92.69 101 ASP A C 1
ATOM 732 O O . ASP A 1 101 ? 7.617 -2.496 -19.483 1.00 92.69 101 ASP A O 1
ATOM 736 N N . PRO A 1 102 ? 6.019 -2.882 -21.024 1.00 90.44 102 PRO A N 1
ATOM 737 C CA . PRO A 1 102 ? 5.875 -1.476 -21.382 1.00 90.44 102 PRO A CA 1
ATOM 738 C C . PRO A 1 102 ? 5.390 -0.599 -20.217 1.00 90.44 102 PRO A C 1
ATOM 740 O O . PRO A 1 102 ? 5.637 0.612 -20.238 1.00 90.44 102 PRO A O 1
ATOM 743 N N . THR A 1 103 ? 4.734 -1.155 -19.190 1.00 91.75 103 THR A N 1
ATOM 744 C CA . THR A 1 103 ? 4.284 -0.351 -18.045 1.00 91.75 103 THR A CA 1
ATOM 745 C C . THR A 1 103 ? 5.406 0.032 -17.104 1.00 91.75 103 THR A C 1
ATOM 747 O O . THR A 1 103 ? 5.263 1.022 -16.388 1.00 91.75 103 THR A O 1
ATOM 750 N N . THR A 1 104 ? 6.549 -0.652 -17.159 1.00 93.50 104 THR A N 1
ATOM 751 C CA . THR A 1 104 ? 7.732 -0.296 -16.370 1.00 93.50 104 THR A CA 1
ATOM 752 C C . THR A 1 104 ? 8.151 1.152 -16.625 1.00 93.50 104 THR A C 1
ATOM 754 O O . THR A 1 104 ? 8.320 1.929 -15.691 1.00 93.50 104 THR A O 1
ATOM 757 N N . VAL A 1 105 ? 8.234 1.571 -17.894 1.00 93.56 105 VAL A N 1
ATOM 758 C CA . VAL A 1 105 ? 8.618 2.950 -18.253 1.00 93.56 105 VAL A CA 1
ATOM 759 C C . VAL A 1 105 ? 7.572 3.966 -17.787 1.00 93.56 105 VAL A C 1
ATOM 761 O O . VAL A 1 105 ? 7.923 5.046 -17.301 1.00 93.56 105 VAL A O 1
ATOM 764 N N . MET A 1 106 ? 6.288 3.621 -17.914 1.00 94.44 106 MET A N 1
ATOM 765 C CA . MET A 1 106 ? 5.187 4.464 -17.450 1.00 94.44 106 MET A CA 1
ATOM 766 C C . MET A 1 106 ? 5.272 4.689 -15.935 1.00 94.44 106 MET A C 1
ATOM 768 O O . MET A 1 106 ? 5.291 5.840 -15.499 1.00 94.44 106 MET A O 1
ATOM 772 N N . MET A 1 107 ? 5.384 3.610 -15.154 1.00 96.62 107 MET A N 1
ATOM 773 C CA . MET A 1 107 ? 5.459 3.674 -13.693 1.00 96.62 107 MET A CA 1
ATOM 774 C C . MET A 1 107 ? 6.745 4.350 -13.208 1.00 96.62 107 MET A C 1
ATOM 776 O O . MET A 1 107 ? 6.718 5.104 -12.241 1.00 96.62 107 MET A O 1
ATOM 780 N N . SER A 1 108 ? 7.871 4.170 -13.903 1.00 96.44 108 SER A N 1
ATOM 781 C CA . SER A 1 108 ? 9.106 4.890 -13.574 1.00 96.44 108 SER A CA 1
ATOM 782 C C . SER A 1 108 ? 9.029 6.386 -13.847 1.00 96.44 108 SER A C 1
ATOM 784 O O . SER A 1 108 ? 9.592 7.182 -13.094 1.00 96.44 108 SER A O 1
ATOM 786 N N . THR A 1 109 ? 8.313 6.792 -14.894 1.00 96.31 109 THR A N 1
ATOM 787 C CA . THR A 1 109 ? 8.096 8.214 -15.184 1.00 96.31 109 THR A CA 1
ATOM 788 C C . THR A 1 109 ? 7.241 8.861 -14.095 1.00 96.31 109 THR A C 1
ATOM 790 O O . THR A 1 109 ? 7.591 9.928 -13.588 1.00 96.31 109 THR A O 1
ATOM 793 N N . SER A 1 110 ? 6.147 8.210 -13.685 1.00 97.06 110 SER A N 1
ATOM 794 C CA . SER A 1 110 ? 5.303 8.707 -12.595 1.00 97.06 110 SER A CA 1
ATOM 795 C C . SER A 1 110 ? 6.017 8.663 -11.242 1.00 97.06 110 SER A C 1
ATOM 797 O O . SER A 1 110 ? 5.902 9.629 -10.488 1.00 97.06 110 SER A O 1
ATOM 799 N N . ALA A 1 111 ? 6.845 7.647 -10.980 1.00 97.31 111 ALA A N 1
ATOM 800 C CA . ALA A 1 111 ? 7.703 7.583 -9.796 1.00 97.31 111 ALA A CA 1
ATOM 801 C C . ALA A 1 111 ? 8.614 8.812 -9.680 1.00 97.31 111 ALA A C 1
ATOM 803 O O . ALA A 1 111 ? 8.669 9.449 -8.629 1.00 97.31 111 ALA A O 1
ATOM 804 N N . GLY A 1 112 ? 9.262 9.209 -10.782 1.00 96.94 112 GLY A N 1
ATOM 805 C CA . GLY A 1 112 ? 10.092 10.414 -10.814 1.00 96.94 112 GLY A CA 1
ATOM 806 C C . GLY A 1 112 ? 9.300 11.691 -10.512 1.00 96.94 112 GLY A C 1
ATOM 807 O O . GLY A 1 112 ? 9.772 12.557 -9.777 1.00 96.94 112 GLY A O 1
ATOM 808 N N . LEU A 1 113 ? 8.066 11.806 -11.016 1.00 96.69 113 LEU A N 1
ATOM 809 C CA . LEU A 1 113 ? 7.185 12.935 -10.690 1.00 96.69 113 LEU A CA 1
ATOM 810 C C . LEU A 1 113 ? 6.790 12.952 -9.208 1.00 96.69 113 LEU A C 1
ATOM 812 O O . LEU A 1 113 ? 6.736 14.025 -8.605 1.00 96.69 113 LEU A O 1
ATOM 816 N N . MET A 1 114 ? 6.526 11.788 -8.617 1.00 97.25 114 MET A N 1
ATOM 817 C CA . MET A 1 114 ? 6.223 11.655 -7.192 1.00 97.25 114 MET A CA 1
ATOM 818 C C . MET A 1 114 ? 7.424 12.030 -6.320 1.00 97.25 114 MET A C 1
ATOM 820 O O . MET A 1 114 ? 7.268 12.773 -5.348 1.00 97.25 114 MET A O 1
ATOM 824 N N . ASP A 1 115 ? 8.627 11.600 -6.697 1.00 95.19 115 ASP A N 1
ATOM 825 C CA . ASP A 1 115 ? 9.866 11.952 -5.999 1.00 95.19 115 ASP A CA 1
ATOM 826 C C . ASP A 1 115 ? 10.130 13.461 -6.031 1.00 95.19 115 ASP A C 1
ATOM 828 O O . ASP A 1 115 ? 10.439 14.054 -4.997 1.00 95.19 115 ASP A O 1
ATOM 832 N N . LEU A 1 116 ? 9.897 14.124 -7.171 1.00 96.62 116 LEU A N 1
ATOM 833 C CA . LEU A 1 116 ? 9.970 15.590 -7.278 1.00 96.62 116 LEU A CA 1
ATOM 834 C C . LEU A 1 116 ? 8.967 16.314 -6.363 1.00 96.62 116 LEU A C 1
ATOM 836 O O . LEU A 1 116 ? 9.164 17.482 -6.025 1.00 96.62 116 LEU A O 1
ATOM 840 N N . LYS A 1 117 ? 7.883 15.642 -5.962 1.00 95.38 117 LYS A N 1
ATOM 841 C CA . LYS A 1 117 ? 6.898 16.136 -4.988 1.00 95.38 117 LYS A CA 1
ATOM 842 C C . LYS A 1 117 ? 7.198 1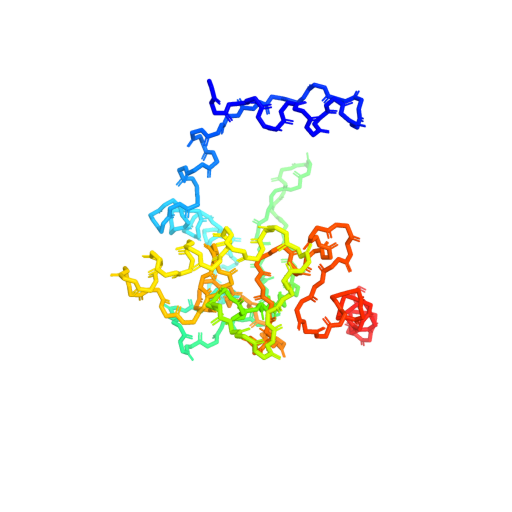5.697 -3.551 1.00 95.38 117 LYS A C 1
ATOM 844 O O . LYS A 1 117 ? 6.409 16.003 -2.661 1.00 95.38 117 LYS A O 1
ATOM 849 N N . GLY A 1 118 ? 8.325 15.027 -3.312 1.00 95.62 118 GLY A N 1
ATOM 850 C CA . GLY A 1 118 ? 8.762 14.600 -1.985 1.00 95.62 118 GLY A CA 1
ATOM 851 C C . GLY A 1 118 ? 8.053 13.351 -1.462 1.00 95.62 118 GLY A C 1
ATOM 852 O O . GLY A 1 118 ? 7.978 13.170 -0.250 1.00 95.62 118 GLY A O 1
ATOM 853 N N . ALA A 1 119 ? 7.518 12.499 -2.342 1.00 95.44 119 ALA A N 1
ATOM 854 C CA . ALA A 1 119 ? 6.824 11.277 -1.933 1.00 95.44 119 ALA A CA 1
ATOM 855 C C . ALA A 1 119 ? 7.752 10.235 -1.272 1.00 95.44 119 ALA A C 1
ATOM 857 O O . ALA A 1 119 ? 7.287 9.450 -0.442 1.00 95.44 119 ALA A O 1
ATOM 858 N N . GLY A 1 120 ? 9.046 10.242 -1.619 1.00 96.31 120 GLY A N 1
ATOM 859 C CA . GLY A 1 120 ? 10.017 9.234 -1.190 1.00 96.31 120 GLY A CA 1
ATOM 860 C C . GLY A 1 120 ? 9.849 7.905 -1.941 1.00 96.31 120 GLY A C 1
ATOM 861 O O . GLY A 1 120 ? 9.161 7.871 -2.962 1.00 96.31 120 GLY A O 1
ATOM 862 N N . PRO A 1 121 ? 10.438 6.798 -1.437 1.00 98.00 121 PRO A N 1
ATOM 863 C CA . PRO A 1 121 ? 10.333 5.481 -2.069 1.00 98.00 121 PRO A CA 1
ATOM 864 C C . PRO A 1 121 ? 8.886 5.135 -2.430 1.00 98.00 121 PRO A C 1
ATOM 866 O O . PRO A 1 121 ? 7.983 5.314 -1.607 1.00 98.00 121 PRO A O 1
ATOM 869 N N . ASN A 1 122 ? 8.659 4.682 -3.662 1.00 98.38 122 ASN A N 1
ATOM 870 C CA . ASN A 1 122 ? 7.324 4.510 -4.227 1.00 98.38 122 ASN A CA 1
ATOM 871 C C . ASN A 1 122 ? 7.300 3.445 -5.336 1.00 98.38 122 ASN A C 1
ATOM 873 O O . ASN A 1 122 ? 8.341 3.068 -5.881 1.00 98.38 122 ASN A O 1
ATOM 877 N N . ASP A 1 123 ? 6.102 2.975 -5.664 1.00 98.06 123 ASP A N 1
ATOM 878 C CA . ASP A 1 123 ? 5.834 1.979 -6.708 1.00 98.06 123 ASP A CA 1
ATOM 879 C C . ASP A 1 123 ? 5.463 2.617 -8.071 1.00 98.06 123 ASP A C 1
ATOM 881 O O . ASP A 1 123 ? 5.115 1.923 -9.024 1.00 98.06 123 ASP A O 1
ATOM 885 N N . GLY A 1 124 ? 5.543 3.946 -8.185 1.00 97.25 124 GLY A N 1
ATOM 886 C CA . GLY A 1 124 ? 5.101 4.713 -9.349 1.00 97.25 124 GLY A CA 1
ATOM 887 C C . GLY A 1 124 ? 3.711 5.339 -9.224 1.00 97.25 124 GLY A C 1
ATOM 888 O O . GLY A 1 124 ? 3.404 6.233 -10.011 1.00 97.25 124 GLY A O 1
ATOM 889 N N . LEU A 1 125 ? 2.885 4.955 -8.248 1.00 96.62 125 LEU A N 1
ATOM 890 C CA . LEU A 1 125 ? 1.582 5.587 -7.984 1.00 96.62 125 LEU A CA 1
ATOM 891 C C . LEU A 1 125 ? 1.331 5.864 -6.498 1.00 96.62 125 LEU A C 1
ATOM 893 O O . LEU A 1 125 ? 0.697 6.863 -6.151 1.00 96.62 125 LEU A O 1
ATOM 897 N N . VAL A 1 126 ? 1.853 5.018 -5.615 1.00 97.81 126 VAL A N 1
ATOM 898 C CA . VAL A 1 126 ? 1.701 5.087 -4.165 1.00 97.81 126 VAL A CA 1
ATOM 899 C C . VAL A 1 126 ? 3.083 5.069 -3.516 1.00 97.81 126 VAL A C 1
ATOM 901 O O . VAL A 1 126 ? 3.974 4.303 -3.882 1.00 97.81 126 VAL A O 1
ATOM 904 N N . SER A 1 127 ? 3.302 5.960 -2.547 1.00 98.25 127 SER A N 1
ATOM 905 C CA . SER A 1 127 ? 4.542 5.936 -1.774 1.00 98.25 127 SER A CA 1
ATOM 906 C C . SER A 1 127 ? 4.503 4.846 -0.713 1.00 98.25 127 SER A C 1
ATOM 908 O O . SER A 1 127 ? 3.451 4.560 -0.139 1.00 98.25 127 SER A O 1
ATOM 910 N N . VAL A 1 128 ? 5.678 4.329 -0.352 1.00 98.25 128 VAL A N 1
ATOM 911 C CA . VAL A 1 128 ? 5.851 3.389 0.764 1.00 98.25 128 VAL A CA 1
ATOM 912 C C . VAL A 1 128 ? 5.244 3.938 2.050 1.00 98.25 128 VAL A C 1
ATOM 914 O O . VAL A 1 128 ? 4.737 3.191 2.876 1.00 98.25 128 VAL A O 1
ATOM 917 N N . CYS A 1 129 ? 5.294 5.253 2.241 1.00 97.50 129 CYS A N 1
ATOM 918 C CA . CYS A 1 129 ? 4.667 5.887 3.386 1.00 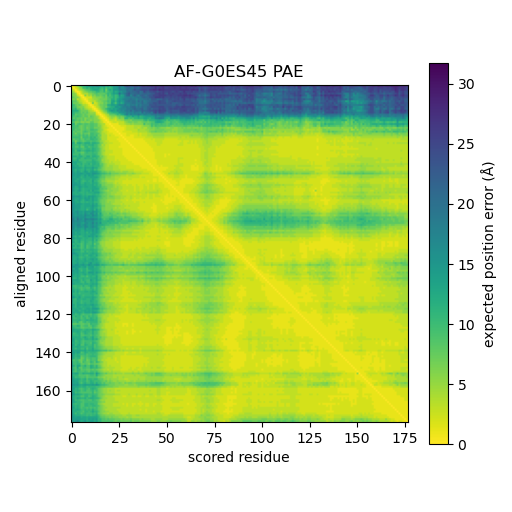97.50 129 CYS A CA 1
ATOM 919 C C . CYS A 1 129 ? 3.140 5.732 3.378 1.00 97.50 129 CYS A C 1
ATOM 921 O O . CYS A 1 129 ? 2.542 5.369 4.389 1.00 97.50 129 CYS A O 1
ATOM 923 N N . SER A 1 130 ? 2.523 5.998 2.225 1.00 97.50 130 SER A N 1
ATOM 924 C CA . SER A 1 130 ? 1.072 6.006 2.057 1.00 97.50 130 SER A CA 1
ATOM 925 C C . SER A 1 130 ? 0.451 4.606 2.052 1.00 97.50 130 SER A C 1
ATOM 927 O O . SER A 1 130 ? -0.755 4.501 2.254 1.00 97.50 130 SER A O 1
ATOM 929 N N . SER A 1 131 ? 1.232 3.545 1.826 1.00 97.81 131 SER A N 1
ATOM 930 C CA . SER A 1 131 ? 0.755 2.151 1.804 1.00 97.81 131 SER A CA 1
ATOM 931 C C . SER A 1 131 ? 0.841 1.428 3.159 1.00 97.81 131 SER A C 1
ATOM 933 O O . SER A 1 131 ? 0.421 0.273 3.288 1.00 97.81 131 SER A O 1
ATOM 935 N N . LYS A 1 132 ? 1.369 2.075 4.208 1.00 97.94 132 LYS A N 1
ATOM 936 C CA . LYS A 1 132 ? 1.445 1.483 5.553 1.00 97.94 132 LYS A CA 1
ATOM 937 C C . LYS A 1 132 ? 0.068 1.425 6.206 1.00 97.94 132 LYS A C 1
ATOM 939 O O . LYS A 1 132 ? -0.523 2.455 6.523 1.00 97.94 132 LYS A O 1
ATOM 944 N N . TRP A 1 133 ? -0.398 0.212 6.486 1.00 97.75 133 TRP A N 1
ATOM 945 C CA . TRP A 1 133 ? -1.644 -0.026 7.201 1.00 97.75 133 TRP A CA 1
ATOM 946 C C . TRP A 1 133 ? -1.563 -1.333 7.997 1.00 97.75 133 TRP A C 1
ATOM 948 O O . TRP A 1 133 ? -1.270 -2.401 7.464 1.00 97.75 133 TRP A O 1
ATOM 958 N N . GLY A 1 134 ? -1.797 -1.248 9.302 1.00 97.31 134 GLY A N 1
ATOM 959 C CA . GLY A 1 134 ? -1.761 -2.382 10.215 1.00 97.31 134 GLY A CA 1
ATOM 960 C C . GLY A 1 134 ? -0.384 -3.022 10.368 1.00 97.31 134 GLY A C 1
ATOM 961 O O . GLY A 1 134 ? 0.635 -2.338 10.502 1.00 97.31 134 GLY A O 1
ATOM 962 N N . ARG A 1 135 ? -0.345 -4.360 10.387 1.00 97.69 135 ARG A N 1
ATOM 963 C CA . ARG A 1 135 ? 0.899 -5.133 10.394 1.00 97.69 135 ARG A CA 1
ATOM 964 C C . ARG A 1 135 ? 1.537 -5.074 9.005 1.00 97.69 135 ARG A C 1
ATOM 966 O O . ARG A 1 135 ? 1.191 -5.851 8.116 1.00 97.69 135 ARG A O 1
ATOM 973 N N . VAL A 1 136 ? 2.506 -4.179 8.851 1.00 97.94 136 VAL A N 1
ATOM 974 C CA . VAL A 1 136 ? 3.305 -4.034 7.629 1.00 97.94 136 VAL A CA 1
ATOM 975 C C . VAL A 1 136 ? 4.230 -5.244 7.471 1.00 97.94 136 VAL A C 1
ATOM 977 O O . VAL A 1 136 ? 5.127 -5.460 8.284 1.00 97.94 136 VAL A O 1
ATOM 980 N N . LEU A 1 137 ? 3.994 -6.050 6.438 1.00 97.88 137 LEU A N 1
ATOM 981 C CA . LEU A 1 137 ? 4.703 -7.305 6.182 1.00 97.88 137 LEU A CA 1
ATOM 982 C C . LEU A 1 137 ? 6.002 -7.089 5.402 1.00 97.88 137 LEU A C 1
ATOM 984 O O . LEU A 1 137 ? 7.003 -7.742 5.687 1.00 97.88 137 LEU A O 1
ATOM 988 N N . ALA A 1 138 ? 5.975 -6.190 4.420 1.00 97.81 138 ALA A N 1
ATOM 989 C CA . ALA A 1 138 ? 7.126 -5.834 3.600 1.00 97.81 138 ALA A CA 1
ATOM 990 C C . ALA A 1 138 ? 6.872 -4.516 2.861 1.00 97.81 138 ALA A C 1
ATOM 992 O O . ALA A 1 138 ? 5.770 -4.267 2.387 1.00 97.81 138 ALA A O 1
ATOM 993 N N . THR A 1 139 ? 7.906 -3.691 2.725 1.00 97.62 139 THR A N 1
ATOM 994 C CA . THR A 1 139 ? 7.868 -2.444 1.933 1.00 97.62 139 THR A CA 1
ATOM 995 C C . THR A 1 139 ? 9.011 -2.358 0.923 1.00 97.62 139 THR A C 1
ATOM 997 O O . THR A 1 139 ? 9.271 -1.303 0.357 1.00 97.62 139 THR A O 1
ATOM 1000 N N . GLY A 1 140 ? 9.786 -3.438 0.803 1.00 96.25 140 GLY A N 1
ATOM 1001 C CA . GLY A 1 140 ? 11.083 -3.442 0.133 1.00 96.25 140 GLY A CA 1
ATOM 1002 C C . GLY A 1 140 ? 11.098 -4.155 -1.211 1.00 96.25 140 GLY A C 1
ATOM 1003 O O . GLY A 1 140 ? 12.169 -4.212 -1.812 1.00 96.25 140 GLY A O 1
ATOM 1004 N N . TYR A 1 141 ? 9.965 -4.703 -1.665 1.00 97.56 141 TYR A N 1
ATOM 1005 C CA . TYR A 1 141 ? 9.896 -5.375 -2.960 1.00 97.56 141 TYR A CA 1
ATOM 1006 C C . TYR A 1 141 ? 10.259 -4.389 -4.063 1.00 97.56 141 TYR A C 1
ATOM 1008 O O . TYR A 1 141 ? 9.804 -3.243 -4.065 1.00 97.56 141 TYR A O 1
ATOM 1016 N N . TYR A 1 142 ? 11.075 -4.816 -5.016 1.00 97.69 142 TYR A N 1
ATOM 1017 C CA . TYR A 1 142 ? 11.366 -4.022 -6.197 1.00 97.69 142 TYR A CA 1
ATOM 1018 C C . TYR A 1 142 ? 10.237 -4.183 -7.223 1.00 97.69 142 TYR A C 1
ATOM 1020 O O . TYR A 1 142 ? 10.437 -4.654 -8.332 1.00 97.69 142 TYR A O 1
ATOM 1028 N N . TRP A 1 143 ? 9.030 -3.798 -6.814 1.00 98.00 143 TRP A N 1
ATOM 1029 C CA . TRP A 1 143 ? 7.820 -3.791 -7.626 1.00 98.00 143 TRP A CA 1
ATOM 1030 C C . TRP A 1 143 ? 7.396 -2.368 -7.960 1.00 98.00 143 TRP A C 1
ATOM 1032 O O . TRP A 1 143 ? 7.430 -1.489 -7.094 1.00 98.00 143 TRP A O 1
ATOM 1042 N N . ASN A 1 144 ? 6.978 -2.155 -9.203 1.00 97.56 144 ASN A N 1
ATOM 1043 C CA . ASN A 1 144 ? 6.094 -1.048 -9.536 1.00 97.56 144 ASN A 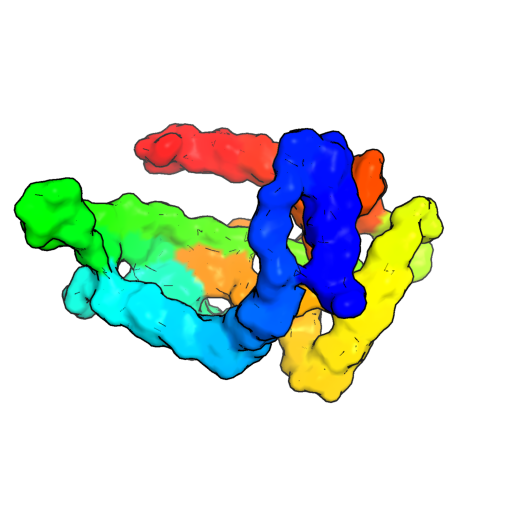CA 1
ATOM 1044 C C . ASN A 1 144 ? 4.635 -1.435 -9.217 1.00 97.56 144 ASN A C 1
ATOM 1046 O O . ASN A 1 144 ? 4.349 -2.592 -8.915 1.00 97.56 144 ASN A O 1
ATOM 1050 N N . HIS A 1 145 ? 3.710 -0.483 -9.310 1.00 98.00 145 HIS A N 1
ATOM 1051 C CA . HIS A 1 145 ? 2.323 -0.664 -8.880 1.00 98.00 145 HIS A CA 1
ATOM 1052 C C . HIS A 1 145 ? 1.587 -1.817 -9.585 1.00 98.00 145 HIS A C 1
ATOM 1054 O O . HIS A 1 145 ? 0.708 -2.451 -9.007 1.00 98.00 145 HIS A O 1
ATOM 1060 N N . LEU A 1 146 ? 1.929 -2.103 -10.845 1.00 97.44 146 LEU A N 1
ATOM 1061 C CA . LEU A 1 146 ? 1.284 -3.164 -11.620 1.00 97.44 146 LEU A CA 1
ATOM 1062 C C . LEU A 1 146 ? 1.909 -4.535 -11.354 1.00 97.44 146 LEU A C 1
ATOM 1064 O O . LEU A 1 146 ? 1.182 -5.533 -11.336 1.00 97.44 146 LEU A O 1
ATOM 1068 N N . ASP A 1 147 ? 3.203 -4.580 -11.026 1.00 97.62 147 ASP A N 1
ATOM 1069 C CA . ASP A 1 147 ? 3.860 -5.818 -10.607 1.00 97.62 147 ASP A CA 1
ATOM 1070 C C . ASP A 1 147 ? 3.153 -6.415 -9.376 1.00 97.62 147 ASP A C 1
ATOM 1072 O O . ASP A 1 147 ? 2.981 -7.629 -9.298 1.00 97.62 147 ASP A O 1
ATOM 1076 N N . GLU A 1 148 ? 2.676 -5.579 -8.439 1.00 97.69 148 GLU A N 1
ATOM 1077 C CA . GLU A 1 148 ? 1.998 -6.018 -7.203 1.00 97.69 148 GLU A CA 1
ATOM 1078 C C . GLU A 1 148 ? 0.763 -6.897 -7.472 1.00 97.69 148 GLU A C 1
ATOM 1080 O O . GLU A 1 148 ? 0.394 -7.741 -6.650 1.00 97.69 148 GLU A O 1
ATOM 1085 N N . VAL A 1 149 ? 0.144 -6.727 -8.644 1.00 96.81 149 VAL A N 1
ATOM 1086 C CA . VAL A 1 149 ? -1.035 -7.470 -9.105 1.00 96.81 149 VAL A CA 1
ATOM 1087 C C . VAL A 1 149 ? -0.731 -8.373 -10.306 1.00 96.81 149 VAL A C 1
ATOM 1089 O O . VAL A 1 149 ? -1.648 -8.791 -11.016 1.00 96.81 149 VAL A O 1
ATOM 1092 N N . ASN A 1 150 ? 0.544 -8.723 -10.514 1.00 97.12 150 ASN A N 1
ATOM 1093 C CA . ASN A 1 150 ? 1.009 -9.594 -11.598 1.00 97.12 150 ASN A CA 1
ATOM 1094 C C . ASN A 1 150 ? 0.677 -9.044 -13.003 1.00 97.12 150 ASN A C 1
ATOM 1096 O O . ASN A 1 150 ? 0.350 -9.805 -13.922 1.00 97.12 150 ASN A O 1
ATOM 1100 N N . GLN A 1 151 ? 0.714 -7.720 -13.157 1.00 93.50 151 GLN A N 1
ATOM 1101 C CA . GLN A 1 151 ? 0.507 -7.016 -14.417 1.00 93.50 151 GLN A CA 1
ATOM 1102 C C . GLN A 1 151 ? 1.805 -6.322 -14.880 1.00 93.50 151 GLN A C 1
ATOM 1104 O O . GLN A 1 151 ? 2.561 -5.853 -14.044 1.00 93.50 151 GLN A O 1
ATOM 1109 N N . MET A 1 152 ? 2.045 -6.202 -16.190 1.00 91.75 152 MET A N 1
ATOM 1110 C CA . MET A 1 152 ? 1.153 -6.672 -17.263 1.00 91.75 152 MET A CA 1
ATOM 1111 C C . MET A 1 152 ? 1.443 -8.103 -17.714 1.00 91.75 152 MET A C 1
ATOM 1113 O O . MET A 1 152 ? 2.586 -8.501 -17.913 1.00 91.75 152 MET A O 1
ATOM 1117 N N . ALA A 1 153 ? 0.381 -8.892 -17.912 1.00 91.94 153 ALA A N 1
ATOM 1118 C CA . ALA A 1 153 ? 0.462 -10.261 -18.445 1.00 91.94 153 ALA A CA 1
ATOM 1119 C C . ALA A 1 153 ? 1.429 -11.204 -17.685 1.00 91.94 153 ALA A C 1
ATOM 1121 O O . ALA A 1 153 ? 1.948 -12.163 -18.257 1.00 91.94 153 ALA A O 1
ATOM 1122 N N . GLY A 1 154 ? 1.652 -10.962 -16.390 1.00 93.94 154 GLY A N 1
ATOM 1123 C CA . GLY A 1 154 ? 2.559 -11.751 -15.557 1.00 93.94 154 GLY A CA 1
ATOM 1124 C C . GLY A 1 154 ? 4.041 -11.416 -15.704 1.00 93.94 154 GLY A C 1
ATOM 1125 O O . GLY A 1 154 ? 4.874 -12.175 -15.213 1.00 93.94 154 GLY A O 1
ATOM 1126 N N . LEU A 1 155 ? 4.376 -10.307 -16.361 1.00 95.31 155 LEU A N 1
ATOM 1127 C CA . LEU A 1 155 ? 5.696 -9.704 -16.257 1.00 95.31 155 LEU A CA 1
ATOM 1128 C C . LEU A 1 155 ? 5.776 -8.932 -14.936 1.00 95.31 155 LEU A C 1
ATOM 1130 O O . LEU A 1 155 ? 4.828 -8.264 -14.544 1.00 95.31 155 LEU A O 1
ATOM 1134 N N . TYR A 1 156 ? 6.889 -9.086 -14.228 1.00 94.94 156 TYR A N 1
ATOM 1135 C CA . TYR A 1 156 ? 7.174 -8.377 -12.983 1.00 94.94 156 TYR A CA 1
ATOM 1136 C C . TYR A 1 156 ? 8.690 -8.220 -12.812 1.00 94.94 156 TYR A C 1
ATOM 1138 O O . TYR A 1 156 ? 9.470 -8.897 -13.491 1.00 94.94 156 TYR A O 1
ATOM 1146 N N . GLN A 1 157 ? 9.111 -7.295 -11.948 1.00 93.12 157 GLN A N 1
ATOM 1147 C CA . GLN A 1 157 ? 10.521 -6.911 -11.783 1.00 93.12 157 GLN A C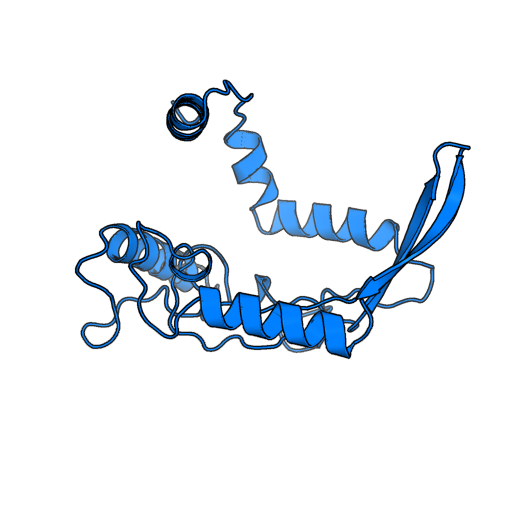A 1
ATOM 1148 C C . GLN A 1 157 ? 11.280 -7.691 -10.686 1.00 93.12 157 GLN A C 1
ATOM 1150 O O . GLN A 1 157 ? 12.506 -7.764 -10.729 1.00 93.12 157 GLN A O 1
ATOM 1155 N N . ASP A 1 158 ? 10.586 -8.264 -9.698 1.00 94.19 158 ASP A N 1
ATOM 1156 C CA . ASP A 1 158 ? 11.209 -8.875 -8.507 1.00 94.19 158 ASP A CA 1
ATOM 1157 C C . ASP A 1 158 ? 10.557 -10.224 -8.142 1.00 94.19 158 ASP A C 1
ATOM 1159 O O . ASP A 1 158 ? 10.244 -11.022 -9.023 1.00 94.19 158 ASP A O 1
ATOM 1163 N N . VAL A 1 159 ? 10.369 -10.524 -6.855 1.00 95.38 159 VAL A N 1
ATOM 1164 C CA . VAL A 1 159 ? 9.706 -11.741 -6.378 1.00 95.38 159 VAL A CA 1
ATOM 1165 C C . VAL A 1 159 ? 8.319 -11.914 -7.006 1.00 95.38 159 VAL A C 1
ATOM 1167 O O . VAL A 1 159 ? 7.648 -10.939 -7.331 1.00 95.38 159 VAL A O 1
ATOM 1170 N N . ASP A 1 160 ? 7.869 -13.160 -7.174 1.00 97.31 160 ASP A N 1
ATOM 1171 C CA . ASP A 1 160 ? 6.560 -13.442 -7.776 1.00 97.31 160 ASP A CA 1
ATOM 1172 C C . ASP A 1 160 ? 5.425 -12.953 -6.845 1.00 97.31 160 ASP A C 1
ATOM 1174 O O . ASP A 1 160 ? 5.263 -13.505 -5.745 1.00 97.31 160 ASP A O 1
ATOM 1178 N N . PRO A 1 161 ? 4.600 -11.971 -7.257 1.00 97.50 161 PRO A N 1
ATOM 1179 C CA . PRO A 1 161 ? 3.517 -11.410 -6.439 1.00 97.50 161 PRO A CA 1
ATOM 1180 C C . PRO A 1 161 ? 2.473 -12.451 -6.028 1.00 97.50 161 PRO A C 1
ATOM 1182 O O . PRO A 1 161 ? 1.915 -12.389 -4.928 1.00 97.50 161 PRO A O 1
ATOM 1185 N N . ARG A 1 162 ? 2.264 -13.485 -6.849 1.00 97.81 162 ARG A N 1
ATOM 1186 C CA . ARG A 1 162 ? 1.335 -14.576 -6.535 1.00 97.81 162 ARG A CA 1
ATOM 1187 C C . ARG A 1 162 ? 1.819 -15.357 -5.322 1.00 97.81 162 ARG A C 1
ATOM 1189 O O . ARG A 1 162 ? 1.012 -15.743 -4.480 1.00 97.81 162 ARG A O 1
ATOM 1196 N N . THR A 1 163 ? 3.132 -15.552 -5.183 1.00 97.94 163 THR A N 1
ATOM 1197 C CA . THR A 1 163 ? 3.701 -16.247 -4.018 1.00 97.94 163 THR A CA 1
ATOM 1198 C C . THR A 1 163 ? 3.542 -15.437 -2.734 1.00 97.94 163 THR A C 1
ATOM 1200 O O . THR A 1 163 ? 3.272 -16.016 -1.680 1.00 97.94 163 THR A O 1
ATOM 1203 N N . VAL A 1 164 ? 3.616 -14.104 -2.812 1.00 98.00 164 VAL A N 1
ATOM 1204 C CA . VAL A 1 164 ? 3.371 -13.209 -1.671 1.00 98.00 164 VAL A CA 1
ATOM 1205 C C . VAL A 1 164 ? 1.910 -13.283 -1.225 1.00 98.00 164 VAL A C 1
ATOM 1207 O O . VAL A 1 164 ? 1.651 -13.468 -0.033 1.00 98.00 164 VAL A O 1
ATOM 1210 N N . ILE A 1 165 ? 0.961 -13.255 -2.167 1.00 98.06 165 ILE A N 1
ATOM 1211 C CA . ILE A 1 165 ? -0.474 -13.410 -1.876 1.00 98.06 165 ILE A CA 1
ATOM 1212 C C . ILE A 1 165 ? -0.771 -14.795 -1.279 1.00 98.06 165 ILE A C 1
ATOM 1214 O O . ILE A 1 165 ? -1.437 -14.893 -0.249 1.00 98.06 165 ILE A O 1
ATOM 1218 N N . LEU A 1 166 ? -0.231 -15.875 -1.858 1.00 98.25 166 LEU A N 1
ATOM 1219 C CA . LEU A 1 166 ? -0.401 -17.239 -1.332 1.00 98.25 166 LEU A CA 1
ATOM 1220 C C . LEU A 1 166 ? 0.199 -17.396 0.073 1.00 98.25 166 LEU A C 1
ATOM 1222 O O . LEU A 1 166 ? -0.402 -18.016 0.954 1.00 98.25 166 LEU A O 1
ATOM 1226 N N . SER A 1 167 ? 1.370 -16.806 0.311 1.00 98.25 167 SER A N 1
ATOM 1227 C CA . SER A 1 167 ? 1.990 -16.751 1.637 1.00 98.25 167 SER A CA 1
ATOM 1228 C C . SER A 1 167 ? 1.106 -15.997 2.633 1.00 98.25 167 SER A C 1
ATOM 1230 O O . SER A 1 167 ? 0.940 -16.432 3.776 1.00 98.25 167 SER A O 1
ATOM 1232 N N . HIS A 1 168 ? 0.464 -14.909 2.202 1.00 98.25 168 HIS A N 1
ATOM 1233 C CA . HIS A 1 168 ? -0.479 -14.188 3.045 1.00 98.25 168 HIS A CA 1
ATOM 1234 C C . HIS A 1 168 ? -1.751 -14.981 3.348 1.00 98.25 168 HIS A C 1
ATOM 1236 O O . HIS A 1 168 ? -2.158 -15.001 4.506 1.00 98.25 168 HIS A O 1
ATOM 1242 N N . ALA A 1 169 ? -2.319 -15.708 2.385 1.00 98.38 169 ALA A N 1
ATOM 1243 C CA . ALA A 1 169 ? -3.458 -16.591 2.641 1.00 98.38 169 ALA A CA 1
ATOM 1244 C C . ALA A 1 169 ? -3.128 -17.662 3.700 1.00 98.38 169 ALA A C 1
ATOM 1246 O O . ALA A 1 169 ? -3.915 -17.913 4.612 1.00 98.38 169 ALA A O 1
ATOM 1247 N N . ASN A 1 170 ? -1.924 -18.245 3.644 1.00 98.38 170 ASN A N 1
ATOM 1248 C CA . ASN A 1 170 ? -1.449 -19.162 4.685 1.00 98.38 170 ASN A CA 1
ATOM 1249 C C . ASN A 1 170 ? -1.305 -18.474 6.052 1.00 98.38 170 ASN A C 1
ATOM 1251 O O . ASN A 1 170 ? -1.617 -19.084 7.072 1.00 98.38 170 ASN A O 1
ATOM 1255 N N . ARG A 1 171 ? -0.855 -17.213 6.082 1.00 97.94 171 ARG A N 1
ATOM 1256 C CA . ARG A 1 171 ? -0.784 -16.408 7.310 1.00 97.94 171 ARG A CA 1
ATOM 1257 C C . ARG A 1 171 ? -2.167 -16.180 7.914 1.00 97.94 171 ARG A C 1
ATOM 1259 O O . ARG A 1 171 ? -2.324 -16.443 9.096 1.00 97.94 171 ARG A O 1
ATOM 1266 N N . LEU A 1 172 ? -3.152 -15.773 7.111 1.00 97.88 172 LEU A N 1
ATOM 1267 C CA . LEU A 1 172 ? -4.531 -15.569 7.573 1.00 97.88 172 LEU A CA 1
ATOM 1268 C C . LEU A 1 172 ? -5.114 -16.853 8.174 1.00 97.88 172 LEU A C 1
ATOM 1270 O O . LEU A 1 172 ? -5.607 -16.829 9.297 1.00 97.88 172 LEU A O 1
ATOM 1274 N N . ARG A 1 173 ? -4.930 -17.998 7.501 1.00 97.75 173 ARG A N 1
ATOM 1275 C CA . ARG A 1 173 ? -5.335 -19.303 8.044 1.00 97.75 173 ARG A CA 1
ATOM 1276 C C . ARG A 1 173 ? -4.674 -19.602 9.394 1.00 97.75 173 ARG A C 1
ATOM 1278 O O . ARG A 1 173 ? -5.332 -20.104 10.299 1.00 97.75 173 ARG A O 1
A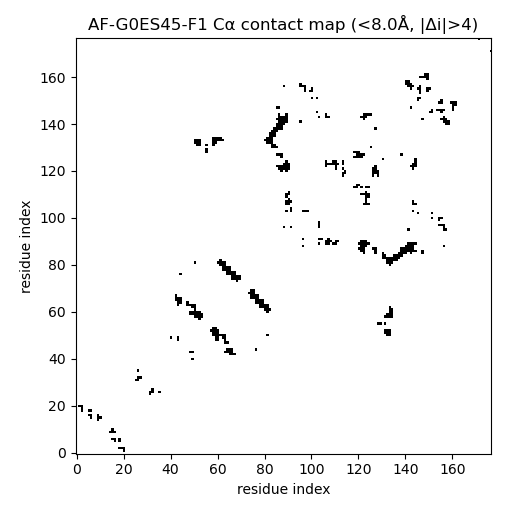TOM 1285 N N . ASN A 1 174 ? -3.377 -19.323 9.531 1.00 96.44 174 ASN A N 1
ATOM 1286 C CA . ASN A 1 174 ? -2.643 -19.556 10.779 1.00 96.44 174 ASN A CA 1
ATOM 1287 C C . ASN A 1 174 ? -3.071 -18.592 11.899 1.00 96.44 174 ASN A C 1
ATOM 1289 O O . ASN A 1 174 ? -3.037 -18.973 13.066 1.00 96.44 174 ASN A O 1
ATOM 1293 N N . ASP A 1 175 ? -3.504 -17.384 11.538 1.00 93.75 175 ASP A N 1
ATOM 1294 C CA . ASP A 1 175 ? -4.094 -16.394 12.444 1.00 93.75 175 ASP A CA 1
ATOM 1295 C C . ASP A 1 175 ? -5.573 -16.701 12.769 1.00 93.75 175 ASP A C 1
ATOM 1297 O O . ASP A 1 175 ? -6.182 -15.983 13.559 1.00 93.75 175 ASP A O 1
ATOM 1301 N N . GLN A 1 176 ? -6.135 -17.781 12.206 1.00 94.00 176 GLN A N 1
ATOM 1302 C CA . GLN A 1 176 ? -7.526 -18.219 12.379 1.00 94.00 176 GLN A CA 1
ATOM 1303 C C . GLN A 1 176 ? -8.561 -17.199 11.871 1.00 94.00 176 GLN A C 1
ATOM 1305 O O . GLN A 1 176 ? -9.600 -16.992 12.502 1.00 94.00 176 GLN A O 1
ATOM 1310 N N . LEU A 1 177 ? -8.263 -16.578 10.723 1.00 91.62 177 LEU A N 1
ATOM 1311 C CA . LEU A 1 177 ? -9.122 -15.636 9.997 1.00 91.62 177 LEU A CA 1
ATOM 1312 C C . LEU A 1 177 ? -9.701 -16.245 8.715 1.00 91.62 177 LEU A C 1
ATOM 1314 O O . LEU A 1 177 ? -9.025 -17.110 8.107 1.00 91.62 177 LEU A O 1
#

Sequence (177 aa):
MLDTVGWFNGIGNGQALDQDALASLKILTTRGAAEQNARLNATLVPGTKSALGPDCNTAGAVSEQRQARDAAGNLVTHTQAAYSWTGQGGPFSLLRSNLLDPTTVMMSTSAGLMDLKGAGPNDGLVSVCSSKWGRVLATGYYWNHLDEVNQMAGLYQDVDPRTVILSHANRLRNDQL

Solvent-accessible surface area (backbone atoms only — not comparable to full-atom values): 9736 Å² total; per-residue (Å²): 127,73,43,56,64,63,43,54,58,24,53,76,72,78,36,94,63,94,68,57,52,66,61,57,54,48,46,70,33,75,65,35,41,50,54,50,49,53,58,55,57,71,30,40,42,89,93,64,59,51,21,56,30,96,48,80,85,45,78,26,26,52,43,34,49,32,53,46,65,50,98,86,63,49,85,42,77,46,79,43,79,31,67,25,62,46,27,42,27,4,60,80,39,97,90,48,49,41,85,88,38,76,61,50,60,55,26,17,53,40,21,52,56,38,43,78,72,68,51,54,62,18,8,22,84,52,27,47,55,78,54,51,28,15,46,64,76,47,57,75,44,48,17,27,65,46,22,66,73,41,29,67,94,63,40,58,41,54,81,63,36,66,59,55,52,54,51,46,54,54,49,38,53,74,71,74,99

pLDDT: mean 91.55, std 11.4, range [47.34, 98.44]

Radius of gyration: 18.35 Å; Cα contacts (8 Å, |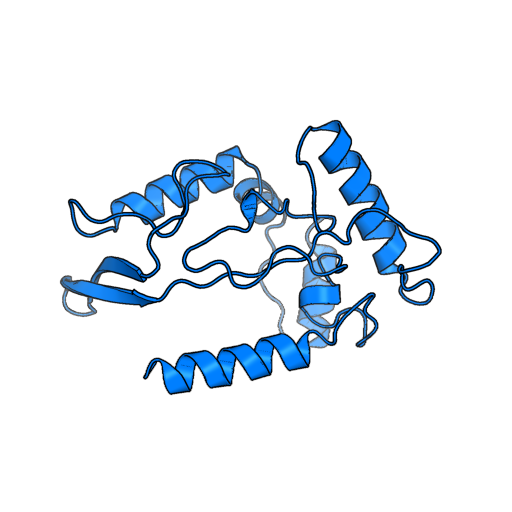Δi|>4): 291; chains: 1; bounding box: 52×36×45 Å

Secondary structure (DSSP, 8-state):
--THHHHHHHHHTT------HHHHHHHHSHHHHHHHHHHHHTTBPTTPPPSS-SSSSS---SEEEEEEE-TTS-EEEEEEE-EEEEE---S--TTTS-TT-HHHHHHHHHHHHHHHTT--SBSSSSBTTTT--SEEEEEEE---TTGGGTTTTT--SSS-HHHHHHHHHHHHHHTT-

Nearest PDB structures (foldseek):
  7cof-assembly1_A  TM=7.871E-01  e=8.329E-10  Burkholderia stabilis
  1ys2-assembly1_X  TM=7.951E-01  e=2.940E-09  Burkholderia cepacia
  1oil-assembly2_B  TM=7.931E-01  e=3.358E-09  Burkholderia cepacia
  1tah-assembly4_C  TM=7.177E-01  e=6.970E-09  Burkholderia glumae
  2es4-assembly1_A  TM=6.857E-01  e=2.303E-08  Burkholderia glumae